Protein AF-A0A918SXV6-F1 (afdb_monomer)

Secondary structure (DSSP, 8-state):
------------PPP--------TTHHHHHHHHHHHTTT-HHHHHHHHHHH-TTS-HHHHHHHHHHHHHHHHHHHHHHH--SS--GGGSHHHHHHHHHHHHHHHHHHHHHHHHHHHHHH-TTTHHHHHHHHHHHHHHHHHHHHHHHHHHH-HHHHTTHHHHHHHHHHHHHHHHTSPPPPPPPPPPBPSS---GGGT-TT---PPPPPP-TTPPPPPB-HHHHHHHHHHH--STTHHHHHHHHHHHHHHHHTTSSS--S--HHHHHHHHHHHHHHHHHHHHHHHHHHHHHHTS-SGGGSHHHHHHHHHHHHHHHT------SS--HHHHHHHHHHHHHHHHTTB-SSTT-PBPTT--PPP---

Mean predicted aligned error: 10.24 Å

pLDDT: mean 79.03, std 17.94, range [32.03, 98.5]

Organism: NCBI:txid67368

Nearest PDB structures (foldseek):
  7s7g-assembly1_A  TM=5.144E-01  e=3.646E-02  Homo sapiens
  3b96-assembly1_A-2  TM=4.804E-01  e=7.808E-02  Homo sapiens
  8ca1-assembly1_A  TM=4.770E-01  e=1.536E-01  Mus musculus
  4m9a-assembly1_C  TM=7.457E-01  e=6.095E+00  Burkholderia thailandensis E264
  3oib-assembly1_A  TM=6.285E-01  e=4.345E+00  Mycolicibacterium smegmatis MC2 155

Sequence (362 aa):
MGPGASPVVPERGPGAPGGTGRPARLDTAAALLRAAARRDLPPALARTAAADPRLPARAAAAAGFADSALRAVLAAVLAGRGGERPLGSPGTRTAVAGAFADLLAADALVRTAARGGHLLPGAAGPWTTAADHLVPRLLPRATAGLLAALGADWLRQEHRHGVFHRHLQHLETTVRPGPPPTPPPRAAGEPPDALFTPGGPLPPPAPHRPGAVPGPDPLAGALRMAARRAAGPHAPALRDRFALLGAAFDGLGDGDGDGDPVRAGALGERYALLVSAASCAGVWAAATARDGAGFLAHPAWLLTALDRTATRLGLDGPRPAAPDPDRARLLLAEAVARVRGGLALGLGAAPSAGGRRPAAAP

Foldseek 3Di:
DDDDDDDDDDDPDDDDDPDDPCPPQVVLLVVLLVVLVVVPHQVSLVVVCVVPVLQLSLLSSLLSLLLQLLLLVLVVQVPDDDPDRLCPDLQLLLLSLLLLLLSQLLLLLNLLLSLCQQQVVQASNLSSLLSLAVNLVRNLVSSVSNVVSSDPVVVVPCVSNVSNVVSSCCSNPPSDGGAQGQAAAADPDADDLQSQEPPDDTDDGDDDDPPRHRDHDRLLNLLVLLLVLQDDPCNVVSVQLSVLLSVLVVVLPVDDPPPDPVSSRLSSNSVSLSSSLSSLSSNLSSCCVPPCDDDSVDCLSSSSNSVVSCVVNVHDTPDDPDPDSVSSVSSSVVSSVLSVVCFGSYPNRHRHPPPDDDPPDD

Structure (mmCIF, N/CA/C/O backbone):
data_AF-A0A918SXV6-F1
#
_entry.id   AF-A0A918SXV6-F1
#
loop_
_atom_site.group_PDB
_atom_site.id
_atom_site.type_symbol
_atom_site.label_atom_id
_atom_site.label_alt_id
_atom_site.label_comp_id
_atom_site.label_asym_id
_atom_site.label_entity_id
_atom_site.label_seq_id
_atom_site.pdbx_PDB_ins_code
_atom_site.Cartn_x
_atom_site.Cartn_y
_atom_site.Cartn_z
_atom_site.occupancy
_atom_site.B_iso_or_equiv
_atom_site.auth_seq_id
_atom_site.auth_comp_id
_atom_site.auth_asym_id
_atom_site.auth_atom_id
_atom_site.pdbx_PDB_model_num
ATOM 1 N N . MET A 1 1 ? -15.466 -78.778 -31.027 1.00 43.53 1 MET A N 1
ATOM 2 C CA . MET A 1 1 ? -14.014 -78.488 -31.062 1.00 43.53 1 MET A CA 1
ATOM 3 C C . MET A 1 1 ? -13.875 -76.982 -30.907 1.00 43.53 1 MET A C 1
ATOM 5 O O . MET A 1 1 ? -14.465 -76.285 -31.711 1.00 43.53 1 MET A O 1
ATOM 9 N N . GLY A 1 2 ? -13.250 -76.395 -29.894 1.00 40.91 2 GLY A N 1
ATOM 10 C CA . GLY A 1 2 ? -12.356 -76.894 -28.845 1.00 40.91 2 GLY A CA 1
ATOM 11 C C . GLY A 1 2 ? -11.477 -75.688 -28.462 1.00 40.91 2 GLY A C 1
ATOM 12 O O . GLY A 1 2 ? -10.777 -75.202 -29.346 1.00 40.91 2 GLY A O 1
ATOM 13 N N . PRO A 1 3 ? -11.592 -75.104 -27.255 1.00 55.66 3 PRO A N 1
ATOM 14 C CA . PRO A 1 3 ? -11.107 -73.744 -27.007 1.00 55.66 3 PRO A CA 1
ATOM 15 C C . PRO A 1 3 ? -9.614 -73.692 -26.656 1.00 55.66 3 PRO A C 1
ATOM 17 O O . PRO A 1 3 ? -9.131 -74.490 -25.858 1.00 55.66 3 PRO A O 1
ATOM 20 N N . GLY A 1 4 ? -8.905 -72.698 -27.198 1.00 42.06 4 GLY A N 1
ATOM 21 C CA . GLY A 1 4 ? -7.516 -72.379 -26.855 1.00 42.06 4 GLY A CA 1
ATOM 22 C C . GLY A 1 4 ? -7.424 -71.080 -26.058 1.00 42.06 4 GLY A C 1
ATOM 23 O O . GLY A 1 4 ? -7.147 -70.029 -26.627 1.00 42.06 4 GLY A O 1
ATOM 24 N N . ALA A 1 5 ? -7.677 -71.141 -24.749 1.00 47.47 5 ALA A N 1
ATOM 25 C CA . ALA A 1 5 ? -7.436 -70.016 -23.849 1.00 47.47 5 ALA A CA 1
ATOM 26 C C . ALA A 1 5 ? -5.978 -70.027 -23.364 1.00 47.47 5 ALA A C 1
ATOM 28 O O . ALA A 1 5 ? -5.484 -71.062 -22.922 1.00 47.47 5 ALA A O 1
ATOM 29 N N . SER A 1 6 ? -5.313 -68.872 -23.401 1.00 44.44 6 SER A N 1
ATOM 30 C CA . SER A 1 6 ? -4.030 -68.633 -22.728 1.00 44.44 6 SER A CA 1
ATOM 31 C C . SER A 1 6 ? -3.969 -67.180 -22.230 1.00 44.44 6 SER A C 1
ATOM 33 O O . SER A 1 6 ? -4.707 -66.339 -22.751 1.00 44.44 6 SER A O 1
ATOM 35 N N . PRO A 1 7 ? -3.221 -66.884 -21.152 1.00 50.88 7 PRO A N 1
ATOM 36 C CA . PRO A 1 7 ? -3.767 -66.008 -20.121 1.00 50.88 7 PRO A CA 1
ATOM 37 C C . PRO A 1 7 ? -3.291 -64.553 -20.180 1.00 50.88 7 PRO A C 1
ATOM 39 O O . PRO A 1 7 ? -2.165 -64.242 -20.562 1.00 50.88 7 PRO A O 1
ATOM 42 N N . VAL A 1 8 ? -4.155 -63.664 -19.685 1.00 43.56 8 VAL A N 1
ATOM 43 C CA . VAL A 1 8 ? -3.824 -62.269 -19.375 1.00 43.56 8 VAL A CA 1
ATOM 44 C C . VAL A 1 8 ? -2.822 -62.232 -18.220 1.00 43.56 8 VAL A C 1
ATOM 46 O O . VAL A 1 8 ? -3.153 -62.602 -17.093 1.00 43.56 8 VAL A O 1
ATOM 49 N N . VAL A 1 9 ? -1.613 -61.738 -18.487 1.00 43.34 9 VAL A N 1
ATOM 50 C CA . VAL A 1 9 ? -0.634 -61.373 -17.455 1.00 43.34 9 VAL A CA 1
ATOM 51 C C . VAL A 1 9 ? -0.848 -59.901 -17.083 1.00 43.34 9 VAL A C 1
ATOM 53 O O . VAL A 1 9 ? -0.754 -59.045 -17.961 1.00 43.34 9 VAL A O 1
ATOM 56 N N . PRO A 1 10 ? -1.124 -59.563 -15.810 1.00 40.50 10 PRO A N 1
ATOM 57 C CA . PRO A 1 10 ? -1.186 -58.176 -15.376 1.00 40.50 10 PRO A CA 1
ATOM 58 C C . PRO A 1 10 ? 0.225 -57.659 -15.060 1.00 40.50 10 PRO A C 1
ATOM 60 O O . PRO A 1 10 ? 0.794 -57.997 -14.019 1.00 40.50 10 PRO A O 1
ATOM 63 N N . GLU A 1 11 ? 0.783 -56.797 -15.913 1.00 34.97 11 GLU A N 1
ATOM 64 C CA . GLU A 1 11 ? 1.991 -56.047 -15.551 1.00 34.97 11 GLU A CA 1
ATOM 65 C C . GLU A 1 11 ? 1.700 -55.083 -14.391 1.00 34.97 11 GLU A C 1
ATOM 67 O O . GLU A 1 11 ? 1.112 -54.012 -14.549 1.00 34.97 11 GLU A O 1
ATOM 72 N N . ARG A 1 12 ? 2.160 -55.455 -13.193 1.00 42.84 12 ARG A N 1
ATOM 73 C CA . ARG A 1 12 ? 2.309 -54.530 -12.066 1.00 42.84 12 ARG A CA 1
ATOM 74 C C . ARG A 1 12 ? 3.611 -53.740 -12.221 1.00 42.84 12 ARG A C 1
ATOM 76 O O . ARG A 1 12 ? 4.632 -54.108 -11.645 1.00 42.84 12 ARG A O 1
ATOM 83 N N . GLY A 1 13 ? 3.553 -52.639 -12.970 1.00 34.53 13 GLY A N 1
ATOM 84 C CA . GLY A 1 13 ? 4.575 -51.585 -12.938 1.00 34.53 13 GLY A CA 1
ATOM 85 C C . GLY A 1 13 ? 4.531 -50.789 -11.618 1.00 34.53 13 GLY A C 1
ATOM 86 O O . GLY A 1 13 ? 3.458 -50.664 -11.020 1.00 34.53 13 GLY A O 1
ATOM 87 N N . PRO A 1 14 ? 5.670 -50.278 -11.112 1.00 37.25 14 PRO A N 1
ATOM 88 C CA . PRO A 1 14 ? 5.783 -49.813 -9.731 1.00 37.25 14 PRO A CA 1
ATOM 89 C C . PRO A 1 14 ? 5.169 -48.429 -9.497 1.00 37.25 14 PRO A C 1
ATOM 91 O O . PRO A 1 14 ? 5.298 -47.513 -10.307 1.00 37.25 14 PRO A O 1
ATOM 94 N N . GLY A 1 15 ? 4.568 -48.250 -8.320 1.00 38.12 15 GLY A N 1
ATOM 95 C CA . GLY A 1 15 ? 4.134 -46.938 -7.855 1.00 38.12 15 GLY A CA 1
ATOM 96 C C . GLY A 1 15 ? 5.307 -46.065 -7.401 1.00 38.12 15 GLY A C 1
ATOM 97 O O . GLY A 1 15 ? 6.150 -46.498 -6.618 1.00 38.12 15 GLY A O 1
ATOM 98 N N . ALA A 1 16 ? 5.297 -44.801 -7.817 1.00 38.12 16 ALA A N 1
ATOM 99 C CA . ALA A 1 16 ? 6.004 -43.705 -7.159 1.00 38.12 16 ALA A CA 1
ATOM 100 C C . ALA A 1 16 ? 5.109 -42.449 -7.204 1.00 38.12 16 ALA A C 1
ATOM 102 O O . ALA A 1 16 ? 4.351 -42.276 -8.163 1.00 38.12 16 ALA A O 1
ATOM 103 N N . PRO A 1 17 ? 5.119 -41.591 -6.169 1.00 39.97 17 PRO A N 1
ATOM 104 C CA . PRO A 1 17 ? 4.088 -40.573 -6.008 1.00 39.97 17 PRO A CA 1
ATOM 105 C C . PRO A 1 17 ? 4.299 -39.393 -6.963 1.00 39.97 17 PRO A C 1
ATOM 107 O O . PRO A 1 17 ? 5.295 -38.675 -6.868 1.00 39.97 17 PRO A O 1
ATOM 110 N N . GLY A 1 18 ? 3.308 -39.137 -7.824 1.00 32.03 18 GLY A N 1
ATOM 111 C CA . GLY A 1 18 ? 3.186 -37.872 -8.548 1.00 32.03 18 GLY A CA 1
ATOM 112 C C . GLY A 1 18 ? 3.100 -36.725 -7.543 1.00 32.03 18 GLY A C 1
ATOM 113 O O . GLY A 1 18 ? 2.094 -36.574 -6.851 1.00 32.03 18 GLY A O 1
ATOM 114 N N . GLY A 1 19 ? 4.199 -35.984 -7.401 1.00 35.12 19 GLY A N 1
ATOM 115 C CA . GLY A 1 19 ? 4.436 -35.130 -6.243 1.00 35.12 19 GLY A CA 1
ATOM 116 C C . GLY A 1 19 ? 3.339 -34.094 -6.011 1.00 35.12 19 GLY A C 1
ATOM 117 O O . GLY A 1 19 ? 2.946 -33.365 -6.921 1.00 35.12 19 GLY A O 1
ATOM 118 N N . THR A 1 20 ? 2.910 -33.968 -4.754 1.00 38.31 20 THR A N 1
ATOM 119 C CA . THR A 1 20 ? 2.081 -32.852 -4.291 1.00 38.31 20 THR A CA 1
ATOM 120 C C . THR A 1 20 ? 2.747 -31.533 -4.682 1.00 38.31 20 THR A C 1
ATOM 122 O O . THR A 1 20 ? 3.784 -31.171 -4.115 1.00 38.31 20 THR A O 1
ATOM 125 N N . GLY A 1 21 ? 2.157 -30.827 -5.652 1.00 35.09 21 GLY A N 1
ATOM 126 C CA . GLY A 1 21 ? 2.629 -29.540 -6.159 1.00 35.09 21 GLY A CA 1
ATOM 127 C C . GLY A 1 21 ? 2.603 -28.482 -5.062 1.00 35.09 21 GLY A C 1
ATOM 128 O O . GLY A 1 21 ? 1.617 -27.774 -4.885 1.00 35.09 21 GLY A O 1
ATOM 129 N N . ARG A 1 22 ? 3.686 -28.413 -4.286 1.00 35.72 22 ARG A N 1
ATOM 130 C CA . ARG A 1 22 ? 3.807 -27.603 -3.072 1.00 35.72 22 ARG A CA 1
ATOM 131 C C . ARG A 1 22 ? 3.684 -26.113 -3.443 1.00 35.72 22 ARG A C 1
ATOM 133 O O . ARG A 1 22 ? 4.582 -25.612 -4.125 1.00 35.72 22 ARG A O 1
ATOM 140 N N . PRO A 1 23 ? 2.656 -25.366 -2.985 1.00 38.28 23 PRO A N 1
ATOM 141 C CA . PRO A 1 23 ? 2.483 -23.936 -3.285 1.00 38.28 23 PRO A CA 1
ATOM 142 C C . PRO A 1 23 ? 3.438 -23.064 -2.438 1.00 38.28 23 PRO A C 1
ATOM 144 O O . PRO A 1 23 ? 3.052 -22.130 -1.738 1.00 38.28 23 PRO A O 1
ATOM 147 N N . ALA A 1 24 ? 4.728 -23.397 -2.479 1.00 46.56 24 ALA A N 1
ATOM 148 C CA . ALA A 1 24 ? 5.660 -23.241 -1.366 1.00 46.56 24 ALA A CA 1
ATOM 149 C C . ALA A 1 24 ? 6.182 -21.819 -1.091 1.00 46.56 24 ALA A C 1
ATOM 151 O O . ALA A 1 24 ? 7.001 -21.674 -0.190 1.00 46.56 24 ALA A O 1
ATOM 152 N N . ARG A 1 25 ? 5.796 -20.793 -1.870 1.00 49.09 25 ARG A N 1
ATOM 153 C CA . ARG A 1 25 ? 6.409 -19.443 -1.787 1.00 49.09 25 ARG A CA 1
ATOM 154 C C . ARG A 1 25 ? 5.467 -18.317 -1.351 1.00 49.09 25 ARG A C 1
ATOM 156 O O . ARG A 1 25 ? 5.910 -17.428 -0.628 1.00 49.09 25 ARG A O 1
ATOM 163 N N . LEU A 1 26 ? 4.166 -18.386 -1.653 1.00 47.53 26 LEU A N 1
ATOM 164 C CA . LEU A 1 26 ? 3.176 -17.512 -0.992 1.00 47.53 26 LEU A CA 1
ATOM 165 C C . LEU A 1 26 ? 3.072 -17.836 0.505 1.00 47.53 26 LEU A C 1
ATOM 167 O O . LEU A 1 26 ? 2.964 -16.931 1.336 1.00 47.53 26 LEU A O 1
ATOM 171 N N . ASP A 1 27 ? 3.207 -19.121 0.844 1.00 51.91 27 ASP A N 1
ATOM 172 C CA . ASP A 1 27 ? 3.332 -19.578 2.224 1.00 51.91 27 ASP A CA 1
ATOM 173 C C . ASP A 1 27 ? 4.518 -18.941 2.953 1.00 51.91 27 ASP A C 1
ATOM 175 O O . ASP A 1 27 ? 4.422 -18.758 4.160 1.00 51.91 27 ASP A O 1
ATOM 179 N N . THR A 1 28 ? 5.591 -18.550 2.254 1.00 52.78 28 THR A N 1
ATOM 180 C CA . THR A 1 28 ? 6.793 -17.944 2.849 1.00 52.78 28 THR A CA 1
ATOM 181 C C . THR A 1 28 ? 6.563 -16.505 3.299 1.00 52.78 28 THR A C 1
ATOM 183 O O . THR 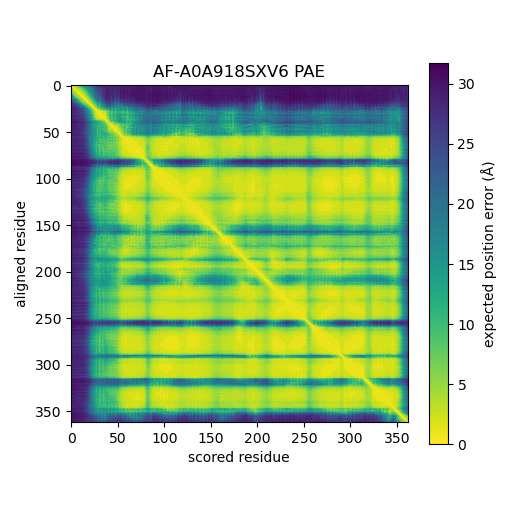A 1 28 ? 6.941 -16.158 4.413 1.00 52.78 28 THR A O 1
ATOM 186 N N . ALA A 1 29 ? 5.879 -15.672 2.507 1.00 49.66 29 ALA A N 1
ATOM 187 C CA . ALA A 1 29 ? 5.497 -14.328 2.955 1.00 49.66 29 ALA A CA 1
ATOM 188 C C . ALA A 1 29 ? 4.501 -14.411 4.128 1.00 49.66 29 ALA A C 1
ATOM 190 O O . ALA A 1 29 ? 4.670 -13.746 5.151 1.00 49.66 29 ALA A O 1
ATOM 191 N N . ALA A 1 30 ? 3.521 -15.318 4.042 1.00 53.44 30 ALA A N 1
ATOM 192 C CA . ALA A 1 30 ? 2.616 -15.618 5.149 1.00 53.44 30 ALA A CA 1
ATOM 193 C C . ALA A 1 30 ? 3.337 -16.247 6.361 1.00 53.44 30 ALA A C 1
ATOM 195 O O . ALA A 1 30 ? 2.907 -16.064 7.498 1.00 53.44 30 ALA A O 1
ATOM 196 N N . ALA A 1 31 ? 4.425 -16.993 6.165 1.00 56.12 31 ALA A N 1
ATOM 197 C CA . ALA A 1 31 ? 5.246 -17.564 7.231 1.00 56.12 31 ALA A CA 1
ATOM 198 C C . ALA A 1 31 ? 6.135 -16.506 7.885 1.00 56.12 31 ALA A C 1
ATOM 200 O O . ALA A 1 31 ? 6.264 -16.542 9.100 1.00 56.12 31 ALA A O 1
ATOM 201 N N . LEU A 1 32 ? 6.663 -15.531 7.139 1.00 54.53 32 LEU A N 1
ATOM 202 C CA . LEU A 1 32 ? 7.351 -14.366 7.701 1.00 54.53 32 LEU A CA 1
ATOM 203 C C . LEU A 1 32 ? 6.397 -13.494 8.523 1.00 54.53 32 LEU A C 1
ATOM 205 O O . LEU A 1 32 ? 6.743 -13.120 9.638 1.00 54.53 32 LEU A O 1
ATOM 209 N N . LEU A 1 33 ? 5.170 -13.257 8.044 1.00 54.41 33 LEU A N 1
ATOM 210 C CA . LEU A 1 33 ? 4.117 -12.599 8.832 1.00 54.41 33 LEU A CA 1
ATOM 211 C C . LEU A 1 33 ? 3.790 -13.396 10.115 1.00 54.41 33 LEU A C 1
ATOM 213 O O . LEU A 1 33 ? 3.716 -12.828 11.205 1.00 54.41 33 LEU A O 1
ATOM 217 N N . ARG A 1 34 ? 3.670 -14.731 10.017 1.00 55.69 34 ARG A N 1
ATOM 218 C CA . ARG A 1 34 ? 3.470 -15.631 11.174 1.00 55.69 34 ARG A CA 1
ATOM 219 C C . ARG A 1 34 ? 4.695 -15.702 12.106 1.00 55.69 34 ARG A C 1
ATOM 221 O O . ARG A 1 34 ? 4.511 -15.884 13.305 1.00 55.69 34 ARG A O 1
ATOM 228 N N . ALA A 1 35 ? 5.917 -15.543 11.597 1.00 55.44 35 ALA A N 1
ATOM 229 C CA . ALA A 1 35 ? 7.162 -15.545 12.369 1.00 55.44 35 ALA A CA 1
ATOM 230 C C . ALA A 1 35 ? 7.401 -14.200 13.070 1.00 55.44 35 ALA A C 1
ATOM 232 O O . ALA A 1 35 ? 7.815 -14.184 14.227 1.00 55.44 35 ALA A O 1
ATOM 233 N N . ALA A 1 36 ? 7.042 -13.079 12.436 1.00 52.62 36 ALA A N 1
ATOM 234 C CA . ALA A 1 36 ? 6.998 -11.762 13.072 1.00 52.62 36 ALA A CA 1
ATOM 235 C C . ALA A 1 36 ? 6.036 -11.753 14.271 1.00 52.62 36 ALA A C 1
ATOM 237 O O . ALA A 1 36 ? 6.382 -11.251 15.340 1.00 52.62 36 ALA A O 1
ATOM 238 N N . ALA A 1 37 ? 4.885 -12.423 14.153 1.00 51.72 37 ALA A N 1
ATOM 239 C CA . ALA A 1 37 ? 3.980 -12.646 15.282 1.00 51.72 37 ALA A CA 1
ATOM 240 C C . ALA A 1 37 ? 4.557 -13.569 16.388 1.00 51.72 37 ALA A C 1
ATOM 242 O O . ALA A 1 37 ? 4.064 -13.537 17.514 1.00 51.72 37 ALA A O 1
ATOM 243 N N . ARG A 1 38 ? 5.591 -14.379 16.098 1.00 53.34 38 ARG A N 1
ATOM 244 C CA . ARG A 1 38 ? 6.213 -15.352 17.028 1.00 53.34 38 ARG A CA 1
ATOM 245 C C . ARG A 1 38 ? 7.575 -14.937 17.606 1.00 53.34 38 ARG A C 1
ATOM 247 O O . ARG A 1 38 ? 7.985 -15.532 18.592 1.00 53.34 38 ARG A O 1
ATOM 254 N N . ARG A 1 39 ? 8.204 -13.878 17.078 1.00 52.97 39 ARG A N 1
ATOM 255 C CA . ARG A 1 39 ? 9.486 -13.260 17.510 1.00 52.97 39 ARG A CA 1
ATOM 256 C C . ARG A 1 39 ? 10.797 -13.936 17.065 1.00 52.97 39 ARG A C 1
ATOM 258 O O . ARG A 1 39 ? 11.856 -13.375 17.326 1.00 52.97 39 ARG A O 1
ATOM 265 N N . ASP A 1 40 ? 10.771 -15.016 16.284 1.00 54.03 40 ASP A N 1
ATOM 266 C CA . ASP A 1 40 ? 11.985 -15.712 15.785 1.00 54.03 40 ASP A CA 1
ATOM 267 C C . ASP A 1 40 ? 12.661 -15.017 14.574 1.00 54.03 40 ASP A C 1
ATOM 269 O O . ASP A 1 40 ? 13.120 -15.656 13.619 1.00 54.03 40 ASP A O 1
ATOM 273 N N . LEU A 1 41 ? 12.655 -13.682 14.550 1.00 58.28 41 LEU A N 1
ATOM 274 C CA . LEU A 1 41 ? 12.725 -12.916 13.304 1.00 58.28 41 LEU A CA 1
ATOM 275 C C . LEU A 1 41 ? 14.110 -12.868 12.622 1.00 58.28 41 LEU A C 1
ATOM 277 O O . LEU A 1 41 ? 14.153 -13.140 11.421 1.00 58.28 41 LEU A O 1
ATOM 281 N N . PRO A 1 42 ? 15.239 -12.557 13.298 1.00 56.06 42 PRO A N 1
ATOM 282 C CA . PRO A 1 42 ? 16.531 -12.421 12.617 1.00 56.06 42 PRO A CA 1
ATOM 283 C C . PRO A 1 42 ? 16.981 -13.678 11.843 1.00 56.06 42 PRO A C 1
ATOM 285 O O . PRO A 1 42 ? 17.291 -13.550 10.654 1.00 56.06 42 PRO A O 1
ATOM 288 N N . PRO A 1 43 ? 16.948 -14.906 12.413 1.00 56.31 43 PRO A N 1
ATOM 289 C CA . PRO A 1 43 ? 17.311 -16.104 11.659 1.00 56.31 43 PRO A CA 1
ATOM 290 C C . PRO A 1 43 ? 16.237 -16.504 10.637 1.00 56.31 43 PRO A C 1
ATOM 292 O O . PRO A 1 43 ? 16.551 -17.197 9.672 1.00 56.31 43 PRO A O 1
ATOM 295 N N . ALA A 1 44 ? 14.969 -16.108 10.804 1.00 58.41 44 ALA A N 1
ATOM 296 C CA . ALA A 1 44 ? 13.937 -16.322 9.785 1.00 58.41 44 ALA A CA 1
ATOM 297 C C . ALA A 1 44 ? 14.142 -15.412 8.560 1.00 58.41 44 ALA A C 1
ATOM 299 O O . ALA A 1 44 ? 14.074 -15.896 7.429 1.00 58.41 44 ALA A O 1
ATOM 300 N N . LEU A 1 45 ? 14.460 -14.130 8.772 1.00 58.00 45 LEU A N 1
ATOM 301 C CA . LEU A 1 45 ? 14.790 -13.178 7.708 1.00 58.00 45 LEU A CA 1
ATOM 302 C C . LEU A 1 45 ? 16.051 -13.592 6.952 1.00 58.00 45 LEU A C 1
ATOM 304 O O . LEU A 1 45 ? 16.005 -13.684 5.728 1.00 58.00 45 LEU A O 1
ATOM 308 N N . ALA A 1 46 ? 17.139 -13.899 7.665 1.00 55.09 46 ALA A N 1
ATOM 309 C CA . ALA A 1 46 ? 18.394 -14.327 7.048 1.00 55.09 46 ALA A CA 1
ATOM 310 C C . ALA A 1 46 ? 18.206 -15.596 6.199 1.00 55.09 46 ALA A C 1
ATOM 312 O O . ALA A 1 46 ? 18.579 -15.607 5.027 1.00 55.09 46 ALA A O 1
ATOM 313 N N . ARG A 1 47 ? 17.543 -16.632 6.741 1.00 56.91 47 ARG A N 1
ATOM 314 C CA . ARG A 1 47 ? 17.239 -17.863 5.987 1.00 56.91 47 ARG A CA 1
ATOM 315 C C . ARG A 1 47 ? 16.329 -17.611 4.787 1.00 56.91 47 ARG A C 1
ATOM 317 O O . ARG A 1 47 ? 16.542 -18.219 3.748 1.00 56.91 47 ARG A O 1
ATOM 324 N N . THR A 1 48 ? 15.337 -16.727 4.902 1.00 57.47 48 THR A N 1
ATOM 325 C CA . THR A 1 48 ? 14.394 -16.472 3.800 1.00 57.47 48 THR A CA 1
ATOM 326 C C . THR A 1 48 ? 15.028 -15.654 2.678 1.00 57.47 48 THR A C 1
ATOM 328 O O . THR A 1 48 ? 14.869 -16.010 1.515 1.00 57.47 48 THR A O 1
ATOM 331 N N . ALA A 1 49 ? 15.793 -14.612 3.014 1.00 58.88 49 ALA A N 1
ATOM 332 C CA . ALA A 1 49 ? 16.531 -13.814 2.037 1.00 58.88 49 ALA A CA 1
ATOM 333 C C . ALA A 1 49 ? 17.636 -14.629 1.338 1.00 58.88 49 ALA A C 1
ATOM 335 O O . ALA A 1 49 ? 17.863 -14.445 0.146 1.00 58.88 49 ALA A O 1
ATOM 336 N N . ALA A 1 50 ? 18.283 -15.559 2.053 1.00 58.12 50 ALA A N 1
ATOM 337 C CA . ALA A 1 50 ? 19.235 -16.501 1.464 1.00 58.12 50 ALA A CA 1
ATOM 338 C C . ALA A 1 50 ? 18.558 -17.574 0.587 1.00 58.12 50 ALA A C 1
ATOM 340 O O . ALA A 1 50 ? 19.137 -18.000 -0.408 1.00 58.12 50 ALA A O 1
ATOM 341 N N . ALA A 1 51 ? 17.341 -18.013 0.935 1.00 61.25 51 ALA A N 1
ATOM 342 C CA . ALA A 1 51 ? 16.607 -19.033 0.182 1.00 61.25 51 ALA A CA 1
ATOM 343 C C . ALA A 1 51 ? 15.978 -18.504 -1.119 1.00 61.25 51 ALA A C 1
ATOM 345 O O . ALA A 1 51 ? 15.888 -19.248 -2.097 1.00 61.25 51 ALA A O 1
ATOM 346 N N . ASP A 1 52 ? 15.523 -17.248 -1.145 1.00 64.81 52 ASP A N 1
ATOM 347 C CA . ASP A 1 52 ? 15.060 -16.589 -2.369 1.00 64.81 52 ASP A CA 1
ATOM 348 C C . ASP A 1 52 ? 15.244 -15.059 -2.274 1.00 64.81 52 ASP A C 1
ATOM 350 O O . ASP A 1 52 ? 14.411 -14.378 -1.665 1.00 64.81 52 ASP A O 1
ATOM 354 N N . PRO A 1 53 ? 16.287 -14.479 -2.904 1.00 65.62 53 PRO A N 1
ATOM 355 C CA . PRO A 1 53 ? 16.544 -13.038 -2.857 1.00 65.62 53 PRO A CA 1
ATOM 356 C C . PRO A 1 53 ? 15.484 -12.211 -3.604 1.00 65.62 53 PRO A C 1
ATOM 358 O O . PRO A 1 53 ? 15.508 -10.984 -3.538 1.00 65.62 53 PRO A O 1
ATOM 361 N N . ARG A 1 54 ? 14.541 -12.855 -4.313 1.00 67.19 54 ARG A N 1
ATOM 362 C CA . ARG A 1 54 ? 13.381 -12.186 -4.923 1.00 67.19 54 ARG A CA 1
ATOM 363 C C . ARG A 1 54 ? 12.241 -11.953 -3.930 1.00 67.19 54 ARG A C 1
ATOM 365 O O . ARG A 1 54 ? 11.309 -11.231 -4.274 1.00 67.19 54 ARG A O 1
ATOM 372 N N . LEU A 1 55 ? 12.271 -12.534 -2.728 1.00 76.81 55 LEU A N 1
ATOM 373 C CA . LEU A 1 55 ? 11.238 -12.292 -1.721 1.00 76.81 55 LEU A CA 1
ATOM 374 C C . LEU A 1 55 ? 11.547 -11.011 -0.924 1.00 76.81 55 LEU A C 1
ATOM 376 O O . LEU A 1 55 ? 12.631 -10.914 -0.348 1.00 76.81 55 LEU A O 1
ATOM 380 N N . PRO A 1 56 ? 10.600 -10.055 -0.816 1.00 83.25 56 PRO A N 1
ATOM 381 C CA . PRO A 1 56 ? 10.768 -8.822 -0.040 1.00 83.25 56 PRO A CA 1
ATOM 382 C C . PRO A 1 56 ? 10.610 -9.115 1.463 1.00 83.25 56 PRO A C 1
ATOM 384 O O . PRO A 1 56 ? 9.606 -8.786 2.102 1.00 83.25 56 PRO A O 1
ATOM 387 N N . ALA A 1 57 ? 11.572 -9.860 2.008 1.00 83.94 57 ALA A N 1
ATOM 388 C CA . ALA A 1 57 ? 11.478 -10.487 3.318 1.00 83.94 57 ALA A CA 1
ATOM 389 C C . ALA A 1 57 ? 11.447 -9.461 4.460 1.00 83.94 57 ALA A C 1
ATOM 391 O O . ALA A 1 57 ? 10.651 -9.608 5.394 1.00 83.94 57 ALA A O 1
ATOM 392 N N . ARG A 1 58 ? 12.269 -8.405 4.379 1.00 86.06 58 ARG A N 1
ATOM 393 C CA . ARG A 1 58 ? 12.308 -7.341 5.397 1.00 86.06 58 ARG A CA 1
ATOM 394 C C . ARG A 1 58 ? 11.014 -6.539 5.354 1.00 86.06 58 ARG A C 1
ATOM 396 O O . ARG A 1 58 ? 10.406 -6.295 6.394 1.00 86.06 58 ARG A O 1
ATOM 403 N N . ALA A 1 59 ? 10.547 -6.208 4.153 1.00 89.62 59 ALA A N 1
ATOM 404 C CA . ALA A 1 59 ? 9.285 -5.512 3.949 1.00 89.62 59 ALA A CA 1
ATOM 405 C C . ALA A 1 59 ? 8.085 -6.296 4.512 1.00 89.62 59 ALA A C 1
ATOM 407 O O . ALA A 1 59 ? 7.265 -5.733 5.238 1.00 89.62 59 ALA A O 1
ATOM 408 N N . ALA A 1 60 ? 8.018 -7.607 4.254 1.00 87.06 60 ALA A N 1
ATOM 409 C CA . ALA A 1 60 ? 6.976 -8.480 4.794 1.00 87.06 60 ALA A CA 1
ATOM 410 C C . ALA A 1 60 ? 7.010 -8.551 6.333 1.00 87.06 60 ALA A C 1
ATOM 412 O O . ALA A 1 60 ? 5.960 -8.495 6.975 1.00 87.06 60 ALA A O 1
ATOM 413 N N . ALA A 1 61 ? 8.198 -8.619 6.943 1.00 85.12 61 ALA A N 1
ATOM 414 C CA . ALA A 1 61 ? 8.338 -8.584 8.400 1.00 85.12 61 ALA A CA 1
ATOM 415 C C . ALA A 1 61 ? 7.886 -7.244 9.008 1.00 85.12 61 ALA A C 1
ATOM 417 O O . ALA A 1 61 ? 7.138 -7.242 9.988 1.00 85.12 61 ALA A O 1
ATOM 418 N N . ALA A 1 62 ? 8.276 -6.112 8.409 1.00 89.12 62 ALA A N 1
ATOM 419 C CA . ALA A 1 62 ? 7.815 -4.793 8.841 1.00 89.12 62 ALA A CA 1
ATOM 420 C C . ALA A 1 62 ? 6.285 -4.655 8.726 1.00 89.12 62 ALA A C 1
ATOM 422 O O . ALA A 1 62 ? 5.638 -4.214 9.675 1.00 89.12 62 ALA A O 1
ATOM 423 N N . ALA A 1 63 ? 5.680 -5.112 7.623 1.00 89.38 63 ALA A N 1
ATOM 424 C CA . ALA A 1 63 ? 4.222 -5.134 7.475 1.00 89.38 63 ALA A CA 1
ATOM 425 C C . ALA A 1 63 ? 3.534 -5.958 8.585 1.00 89.38 63 ALA A C 1
ATOM 427 O O . ALA A 1 63 ? 2.539 -5.512 9.157 1.00 89.38 63 ALA A O 1
ATOM 428 N N . GLY A 1 64 ? 4.093 -7.116 8.958 1.00 84.81 64 GLY A N 1
ATOM 429 C CA . GLY A 1 64 ? 3.559 -7.962 10.034 1.00 84.81 64 GLY A CA 1
ATOM 430 C C . GLY A 1 64 ? 3.626 -7.332 11.428 1.00 84.81 64 GLY A C 1
ATOM 431 O O . GLY A 1 64 ? 2.680 -7.456 12.213 1.00 84.81 64 GLY A O 1
ATOM 432 N N . PHE A 1 65 ? 4.710 -6.620 11.743 1.00 85.81 65 PHE A N 1
ATOM 433 C CA . PHE A 1 65 ? 4.803 -5.882 13.004 1.00 85.81 65 PHE A CA 1
ATOM 434 C C . PHE A 1 65 ? 3.876 -4.667 13.041 1.00 85.81 65 PHE A C 1
ATOM 436 O O . PHE A 1 65 ? 3.256 -4.427 14.075 1.00 85.81 65 PHE A O 1
ATOM 443 N N . ALA A 1 66 ? 3.732 -3.940 11.931 1.00 89.19 66 ALA A N 1
ATOM 444 C CA . ALA A 1 66 ? 2.825 -2.799 11.848 1.00 89.19 66 ALA A CA 1
ATOM 445 C C . ALA A 1 66 ? 1.345 -3.218 11.945 1.00 89.19 66 ALA A C 1
ATOM 447 O O . ALA A 1 66 ? 0.585 -2.555 12.650 1.00 89.19 66 ALA A O 1
ATOM 448 N N . ASP A 1 67 ? 0.943 -4.347 11.339 1.00 90.19 67 ASP A N 1
ATOM 449 C CA . ASP A 1 67 ? -0.378 -4.967 11.566 1.00 90.19 67 ASP A CA 1
ATOM 450 C C . ASP A 1 67 ? -0.594 -5.252 13.057 1.00 90.19 67 ASP A C 1
ATOM 452 O O . ASP A 1 67 ? -1.587 -4.819 13.640 1.00 90.19 67 ASP A O 1
ATOM 456 N N . SER A 1 68 ? 0.377 -5.916 13.692 1.00 85.88 68 SER A N 1
ATOM 457 C CA . SER A 1 68 ? 0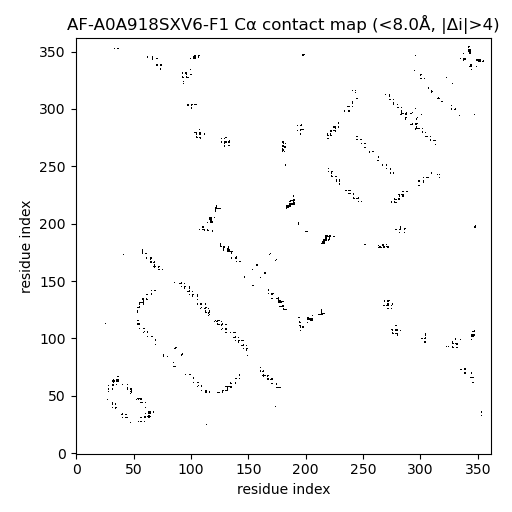.305 -6.305 15.106 1.00 85.88 68 SER A CA 1
ATOM 458 C C . SER A 1 68 ? 0.236 -5.091 16.043 1.00 85.88 68 SER A C 1
ATOM 460 O O . SER A 1 68 ? -0.547 -5.088 16.994 1.00 85.88 68 SER A O 1
ATOM 462 N N . ALA A 1 69 ? 1.005 -4.038 15.755 1.00 86.00 69 ALA A N 1
ATOM 463 C CA . ALA A 1 69 ? 0.991 -2.779 16.491 1.00 86.00 69 ALA A CA 1
ATOM 464 C C . ALA A 1 69 ? -0.351 -2.038 16.318 1.00 86.00 69 ALA A C 1
ATOM 466 O O . ALA A 1 69 ? -1.031 -1.741 17.303 1.00 86.00 69 ALA A O 1
ATOM 467 N N . LEU A 1 70 ? -0.796 -1.812 15.079 1.00 89.19 70 LEU A N 1
ATOM 468 C CA . LEU A 1 70 ? -2.067 -1.138 14.796 1.00 89.19 70 LEU A CA 1
ATOM 469 C C . LEU A 1 70 ? -3.265 -1.912 15.378 1.00 89.19 70 LEU A C 1
ATOM 471 O O . LEU A 1 70 ? -4.179 -1.309 15.944 1.00 89.19 70 LEU A O 1
ATOM 475 N N . ARG A 1 71 ? -3.230 -3.249 15.329 1.00 88.88 71 ARG A N 1
ATOM 476 C CA . ARG A 1 71 ? -4.208 -4.130 15.984 1.00 88.88 71 ARG A CA 1
ATOM 477 C C . ARG A 1 71 ? -4.205 -3.978 17.499 1.00 88.88 71 ARG A C 1
ATOM 479 O O . ARG A 1 71 ? -5.287 -3.917 18.072 1.00 88.88 71 ARG A O 1
ATOM 486 N N . ALA A 1 72 ? -3.039 -3.915 18.144 1.00 84.62 72 ALA A N 1
ATOM 487 C CA . ALA A 1 72 ? -2.946 -3.736 19.594 1.00 84.62 72 ALA A CA 1
ATOM 488 C C . ALA A 1 72 ? -3.570 -2.400 20.035 1.00 84.62 72 ALA A C 1
ATOM 490 O O . ALA A 1 72 ? -4.377 -2.386 20.964 1.00 84.62 72 ALA A O 1
ATOM 491 N N . VAL A 1 73 ? -3.288 -1.307 19.312 1.00 85.00 73 VAL A N 1
ATOM 492 C CA . VAL A 1 73 ? -3.927 0.003 19.538 1.00 85.00 73 VAL A CA 1
ATOM 493 C C . VAL A 1 73 ? -5.443 -0.091 19.375 1.00 85.00 73 VAL A C 1
ATOM 495 O O . VAL A 1 73 ? -6.181 0.279 20.286 1.00 85.00 73 VAL A O 1
ATOM 498 N N . LEU A 1 74 ? -5.924 -0.619 18.246 1.00 87.25 74 LEU A N 1
ATOM 499 C CA . LEU A 1 74 ? -7.359 -0.738 17.974 1.00 87.25 74 LEU A CA 1
ATOM 500 C C . LEU A 1 74 ? -8.072 -1.634 18.999 1.00 87.25 74 LEU A C 1
ATOM 502 O O . LEU A 1 74 ? -9.164 -1.294 19.445 1.00 87.25 74 LEU A O 1
ATOM 506 N N . ALA A 1 75 ? -7.461 -2.744 19.415 1.00 83.88 75 ALA A 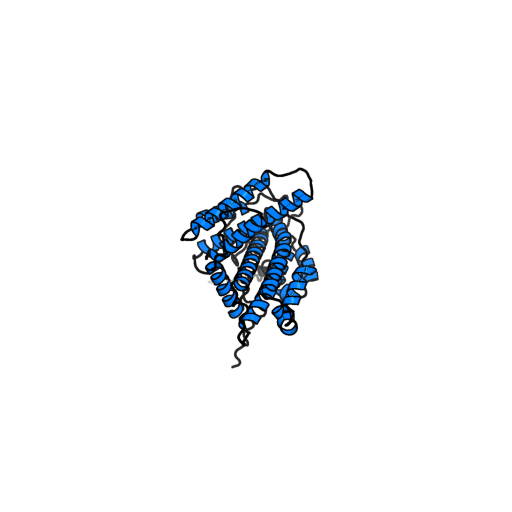N 1
ATOM 507 C CA . ALA A 1 75 ? -8.013 -3.632 20.435 1.00 83.88 75 ALA A CA 1
ATOM 508 C C . ALA A 1 75 ? -8.099 -2.946 21.809 1.00 83.88 75 ALA A C 1
ATOM 510 O O . ALA A 1 75 ? -9.149 -3.006 22.446 1.00 83.88 75 ALA A O 1
ATOM 511 N N . ALA A 1 76 ? -7.046 -2.240 22.236 1.00 78.19 76 ALA A N 1
ATOM 512 C CA . ALA A 1 76 ? -7.045 -1.483 23.489 1.00 78.19 76 ALA A CA 1
ATOM 513 C C . ALA A 1 76 ? -8.118 -0.380 23.499 1.00 78.19 76 ALA A C 1
ATOM 515 O O . ALA A 1 76 ? -8.878 -0.247 24.457 1.00 78.19 76 ALA A O 1
ATOM 516 N N . VAL A 1 77 ? -8.232 0.358 22.392 1.00 77.88 77 VAL A N 1
ATOM 517 C CA . VAL A 1 77 ? -9.268 1.376 22.165 1.00 77.88 77 VAL A CA 1
ATOM 518 C C . VAL A 1 77 ? -10.682 0.789 22.230 1.00 77.88 77 VAL A C 1
ATOM 520 O O . VAL A 1 77 ? -11.576 1.413 22.795 1.00 77.88 77 VAL A O 1
ATOM 523 N N . LEU A 1 78 ? -10.899 -0.400 21.658 1.00 79.38 78 LEU A N 1
ATOM 524 C CA . LEU A 1 78 ? -12.198 -1.081 21.662 1.00 79.38 78 LEU A CA 1
ATOM 525 C C . LEU A 1 78 ? -12.542 -1.718 23.019 1.00 79.38 78 LEU A C 1
ATOM 527 O O . LEU A 1 78 ? -13.723 -1.890 23.317 1.00 79.38 78 LEU A O 1
ATOM 531 N N . ALA A 1 79 ? -11.538 -2.065 23.828 1.00 75.00 79 ALA A N 1
ATOM 532 C CA . ALA A 1 79 ? -11.707 -2.642 25.162 1.00 75.00 79 ALA A CA 1
ATOM 533 C C . ALA A 1 79 ? -11.955 -1.592 26.264 1.00 75.00 79 ALA A C 1
ATOM 535 O O . ALA A 1 79 ? -12.440 -1.940 27.343 1.00 75.00 79 ALA A O 1
ATOM 536 N N . GLY A 1 80 ? -11.639 -0.317 26.009 1.00 65.75 80 GLY A N 1
ATOM 537 C CA . GLY A 1 80 ? -11.779 0.778 26.969 1.00 65.75 80 GLY A CA 1
ATOM 538 C C . GLY A 1 80 ? -13.223 1.022 27.426 1.00 65.75 80 GLY A C 1
ATOM 539 O O . GLY A 1 80 ? -14.003 1.684 26.743 1.00 65.75 80 GLY A O 1
ATOM 540 N N . ARG A 1 81 ? -13.562 0.545 28.630 1.00 47.94 81 ARG A N 1
ATOM 541 C CA . ARG A 1 81 ? -14.754 0.955 29.392 1.00 47.94 81 ARG A CA 1
ATOM 542 C C . ARG A 1 81 ? -14.331 2.017 30.414 1.00 47.94 81 ARG A C 1
ATOM 544 O O . ARG A 1 81 ? -13.618 1.669 31.347 1.00 47.94 81 ARG A O 1
ATOM 551 N N . GLY A 1 82 ? -14.751 3.280 30.257 1.00 49.59 82 GLY A N 1
ATOM 552 C CA . GLY A 1 82 ? -14.428 4.320 31.255 1.00 49.59 82 GLY A CA 1
ATOM 553 C C . GLY A 1 82 ? -14.388 5.786 30.803 1.00 49.59 82 GLY A C 1
ATOM 554 O O . GLY A 1 82 ? -13.544 6.527 31.284 1.00 49.59 82 GLY A O 1
ATOM 555 N N . GLY A 1 83 ? -15.265 6.232 29.897 1.00 47.34 83 GLY A N 1
ATOM 556 C CA . GLY A 1 83 ? -15.465 7.668 29.621 1.00 47.34 83 GLY A CA 1
ATOM 557 C C . GLY A 1 83 ? -14.594 8.268 28.512 1.00 47.34 83 GLY A C 1
ATOM 558 O O . GLY A 1 83 ? -15.140 8.822 27.557 1.00 47.34 83 GLY A O 1
ATOM 559 N N . GLU A 1 84 ? -13.272 8.111 28.563 1.00 52.28 84 GLU A N 1
ATOM 56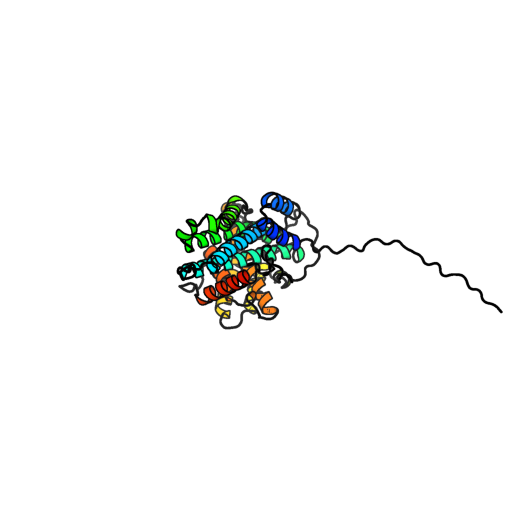0 C CA . GLU A 1 84 ? -12.380 8.693 27.550 1.00 52.28 84 GLU A CA 1
ATOM 561 C C . GLU A 1 84 ? -12.165 7.747 26.361 1.00 52.28 84 GLU A C 1
ATOM 563 O O . GLU A 1 84 ? -11.576 6.672 26.472 1.00 52.28 84 GLU A O 1
ATOM 568 N N . ARG A 1 85 ? -12.671 8.146 25.187 1.00 58.69 85 ARG A N 1
ATOM 569 C CA . ARG A 1 85 ? -12.506 7.410 23.924 1.00 58.69 85 ARG A CA 1
ATOM 570 C C . ARG A 1 85 ? -11.261 7.939 23.200 1.00 58.69 85 ARG A C 1
ATOM 572 O O . ARG A 1 85 ? -11.336 9.059 22.698 1.00 58.69 85 ARG A O 1
ATOM 579 N N . PRO A 1 86 ? -10.175 7.164 23.000 1.00 57.38 86 PRO A N 1
ATOM 580 C CA . PRO A 1 86 ? -8.994 7.681 22.295 1.00 57.38 86 PRO A CA 1
ATOM 581 C C . PRO A 1 86 ? -9.271 8.019 20.817 1.00 57.38 86 PRO A C 1
ATOM 583 O O . PRO A 1 86 ? -8.658 8.913 20.253 1.00 57.38 86 PRO A O 1
ATOM 586 N N . LEU A 1 87 ? -10.273 7.384 20.191 1.00 64.06 87 LEU A N 1
ATOM 587 C CA . LEU A 1 87 ? -10.786 7.770 18.862 1.00 64.06 87 LEU A CA 1
ATOM 588 C C . LEU A 1 87 ? -11.736 8.985 18.882 1.00 64.06 87 LEU A C 1
ATOM 590 O O . LEU A 1 87 ? -12.348 9.300 17.858 1.00 64.06 87 LEU A O 1
ATOM 594 N N . GLY A 1 88 ? -11.910 9.649 20.027 1.00 67.38 88 GLY A N 1
ATOM 595 C CA . GLY A 1 88 ? -12.782 10.813 20.191 1.00 67.38 88 GLY A CA 1
ATOM 596 C C . GLY A 1 88 ? -12.284 12.039 19.426 1.00 67.38 88 GLY A C 1
ATOM 597 O O . GLY A 1 88 ? -13.093 12.751 18.827 1.00 67.38 88 GLY A O 1
ATOM 598 N N . SER A 1 89 ? -10.964 12.237 19.340 1.00 81.00 89 SER A N 1
ATOM 599 C CA . SER A 1 89 ? -10.385 13.367 18.608 1.00 81.00 89 SER A CA 1
ATOM 600 C C . SER A 1 89 ? -10.364 13.128 17.080 1.00 81.00 89 SER A C 1
ATOM 602 O O . SER A 1 89 ? -10.113 12.004 16.627 1.00 81.00 89 SER A O 1
ATOM 604 N N . PRO A 1 90 ? -10.584 14.164 16.244 1.00 83.12 90 PRO A N 1
ATOM 605 C CA . PRO A 1 90 ? -10.367 14.074 14.796 1.00 83.12 90 PRO A CA 1
ATOM 606 C C . PRO A 1 90 ? -8.915 13.735 14.418 1.00 83.12 90 PRO A C 1
ATOM 608 O O . PRO A 1 90 ? -8.684 13.024 13.437 1.00 83.12 90 PRO A O 1
ATOM 611 N N . GLY A 1 91 ? -7.943 14.200 15.212 1.00 83.75 91 GLY A N 1
ATOM 612 C CA . GLY A 1 91 ? -6.515 13.951 14.998 1.00 83.75 91 GLY A CA 1
ATOM 613 C C . GLY A 1 91 ? -6.162 12.468 15.110 1.00 83.75 91 GLY A C 1
ATOM 614 O O . GLY A 1 91 ? -5.577 11.903 14.189 1.00 83.75 91 GLY A O 1
ATOM 615 N N . THR A 1 92 ? -6.606 11.799 16.177 1.00 84.88 92 THR A N 1
ATOM 616 C CA . THR A 1 92 ? -6.344 10.367 16.396 1.00 84.88 92 THR A CA 1
ATOM 617 C C . THR A 1 92 ? -7.029 9.501 15.338 1.00 84.88 92 THR A C 1
ATOM 619 O O . THR A 1 92 ? -6.418 8.558 14.836 1.00 84.88 92 THR A O 1
ATOM 622 N N . ARG A 1 93 ? -8.254 9.849 14.907 1.00 87.06 93 ARG A N 1
ATOM 623 C CA . ARG A 1 93 ? -8.915 9.163 13.776 1.00 87.06 93 ARG A CA 1
ATOM 624 C C . ARG A 1 93 ? -8.117 9.302 12.477 1.00 87.06 93 ARG A C 1
ATOM 626 O O . ARG A 1 93 ? -7.920 8.310 11.779 1.00 87.06 93 ARG A O 1
ATOM 633 N N . THR A 1 94 ? -7.619 10.504 12.186 1.00 89.06 94 THR A N 1
ATOM 634 C CA . THR A 1 94 ? -6.779 10.778 11.007 1.00 89.06 94 THR A CA 1
ATOM 635 C C . THR A 1 94 ? -5.446 10.027 11.068 1.00 89.06 94 THR A C 1
ATOM 637 O O . THR A 1 94 ? -5.023 9.457 10.063 1.00 89.06 94 THR A O 1
ATOM 640 N N . ALA A 1 95 ? -4.805 9.959 12.238 1.00 90.00 95 ALA A N 1
ATOM 641 C CA . ALA A 1 95 ? -3.559 9.219 12.434 1.00 90.00 95 ALA A CA 1
ATOM 642 C C . ALA A 1 95 ? -3.745 7.704 12.242 1.00 90.00 95 ALA A C 1
ATOM 644 O O . ALA A 1 95 ? -2.976 7.085 11.506 1.00 90.00 95 ALA A O 1
ATOM 645 N N . VAL A 1 96 ? -4.802 7.119 12.820 1.00 91.38 96 VAL A N 1
ATOM 646 C CA . VAL A 1 96 ? -5.155 5.699 12.634 1.00 91.38 96 VAL A CA 1
ATOM 647 C C . VAL A 1 96 ? -5.460 5.391 11.166 1.00 91.38 96 VAL A C 1
ATOM 649 O O . VAL A 1 96 ? -4.921 4.427 10.624 1.00 91.38 96 VAL A O 1
ATOM 652 N N . ALA A 1 97 ? -6.267 6.220 10.495 1.00 93.50 97 ALA A N 1
ATOM 653 C CA . ALA A 1 97 ? -6.569 6.049 9.073 1.00 93.50 97 ALA A CA 1
ATOM 654 C C . ALA A 1 97 ? -5.312 6.185 8.192 1.00 93.50 97 ALA A C 1
ATOM 656 O O . ALA A 1 97 ? -5.119 5.396 7.269 1.00 93.50 97 ALA A O 1
ATOM 657 N N . GLY A 1 98 ? -4.422 7.135 8.500 1.00 93.81 98 GLY A N 1
ATOM 658 C CA . GLY A 1 98 ? -3.148 7.315 7.800 1.00 93.81 98 GLY A CA 1
ATOM 659 C C . GLY A 1 98 ? -2.179 6.144 7.990 1.00 93.81 98 GLY A C 1
ATOM 660 O O . GLY A 1 98 ? -1.566 5.706 7.018 1.00 93.81 98 GLY A O 1
ATOM 661 N N . ALA A 1 99 ? -2.078 5.600 9.206 1.00 94.75 99 ALA A N 1
ATOM 662 C CA . ALA A 1 99 ? -1.269 4.415 9.492 1.00 94.75 99 ALA A CA 1
ATOM 663 C C . ALA A 1 99 ? -1.835 3.154 8.814 1.00 94.75 99 ALA A C 1
ATOM 665 O O . ALA A 1 99 ? -1.076 2.350 8.274 1.00 94.75 99 ALA A O 1
ATOM 666 N N . PHE A 1 100 ? -3.164 3.008 8.773 1.00 96.25 100 PHE A N 1
ATOM 667 C CA . PHE A 1 100 ? -3.826 1.931 8.036 1.00 96.25 100 PHE A CA 1
ATOM 668 C C . PHE A 1 100 ? -3.591 2.049 6.521 1.00 96.25 100 PHE A C 1
ATOM 670 O O . PHE A 1 100 ? -3.240 1.060 5.885 1.00 96.25 100 PHE A O 1
ATOM 677 N N . ALA A 1 101 ? -3.686 3.254 5.947 1.00 96.94 101 ALA A N 1
ATOM 678 C CA . ALA A 1 101 ? -3.379 3.493 4.535 1.00 96.94 101 ALA A CA 1
ATOM 679 C C . ALA A 1 101 ? -1.910 3.193 4.184 1.00 96.94 101 ALA A C 1
ATOM 681 O O . ALA A 1 101 ? -1.647 2.568 3.158 1.00 96.94 101 ALA A O 1
ATOM 682 N N . ASP A 1 102 ? -0.957 3.573 5.044 1.00 97.12 102 ASP A N 1
ATOM 683 C CA . ASP A 1 102 ? 0.462 3.242 4.850 1.00 97.12 102 ASP A CA 1
ATOM 684 C C . ASP A 1 102 ? 0.720 1.725 4.930 1.00 97.12 102 ASP A C 1
ATOM 686 O O . ASP A 1 102 ? 1.528 1.203 4.160 1.00 97.12 102 ASP A O 1
ATOM 690 N N . LEU A 1 103 ? 0.013 1.000 5.808 1.00 95.81 103 LEU A N 1
ATOM 691 C CA . LEU A 1 103 ? 0.072 -0.465 5.884 1.00 95.81 103 LEU A CA 1
ATOM 692 C C . LEU A 1 103 ? -0.518 -1.136 4.632 1.00 95.81 103 LEU A C 1
ATOM 694 O O . LEU A 1 103 ? 0.066 -2.091 4.121 1.00 95.81 103 LEU A O 1
ATOM 698 N N . LEU A 1 104 ? -1.642 -0.632 4.114 1.00 96.81 104 LEU A N 1
ATOM 699 C CA . LEU A 1 104 ? -2.241 -1.119 2.866 1.00 96.81 104 LEU A CA 1
ATOM 700 C C . LEU A 1 104 ? -1.311 -0.872 1.669 1.00 96.81 104 LEU A C 1
ATOM 702 O O . LEU A 1 104 ? -1.143 -1.768 0.844 1.00 96.81 104 LEU A O 1
ATOM 706 N N . ALA A 1 105 ? -0.657 0.293 1.604 1.00 98.00 105 ALA A N 1
ATOM 707 C CA . ALA A 1 105 ? 0.323 0.609 0.566 1.00 98.00 105 ALA A CA 1
ATOM 708 C C . ALA A 1 105 ? 1.582 -0.270 0.657 1.00 98.00 105 ALA A C 1
ATOM 710 O O . ALA A 1 105 ? 2.057 -0.791 -0.354 1.00 98.00 105 ALA A O 1
ATOM 711 N N . ALA A 1 106 ? 2.084 -0.508 1.873 1.00 96.38 106 ALA A N 1
ATOM 712 C CA . ALA A 1 106 ? 3.181 -1.440 2.108 1.00 96.38 106 ALA A CA 1
ATOM 713 C C . ALA A 1 106 ? 2.830 -2.871 1.662 1.00 96.38 106 ALA A C 1
ATOM 715 O O . ALA A 1 106 ? 3.604 -3.484 0.929 1.00 96.38 106 ALA A O 1
ATOM 716 N N . ASP A 1 107 ? 1.662 -3.399 2.046 1.00 94.62 107 ASP A N 1
ATOM 717 C CA . ASP A 1 107 ? 1.231 -4.747 1.643 1.00 94.62 107 ASP A CA 1
ATOM 718 C C . ASP A 1 107 ? 0.921 -4.831 0.133 1.00 94.62 107 ASP A C 1
ATOM 720 O O . ASP A 1 107 ? 1.164 -5.871 -0.480 1.00 94.62 107 ASP A O 1
ATOM 724 N N . ALA A 1 108 ? 0.475 -3.738 -0.504 1.00 96.75 108 ALA A N 1
ATOM 725 C CA . ALA A 1 108 ? 0.346 -3.649 -1.963 1.00 96.75 108 ALA A CA 1
ATOM 726 C C . ALA A 1 108 ? 1.699 -3.827 -2.661 1.00 96.75 108 ALA A C 1
ATOM 728 O O . ALA A 1 108 ? 1.816 -4.666 -3.558 1.00 96.75 108 ALA A O 1
ATOM 729 N N . LEU A 1 109 ? 2.728 -3.095 -2.223 1.00 97.31 109 LEU A N 1
ATOM 730 C CA . LEU A 1 109 ? 4.078 -3.200 -2.779 1.00 97.31 109 LEU A CA 1
ATOM 731 C C . LEU A 1 109 ? 4.709 -4.575 -2.496 1.00 97.31 109 LEU A C 1
ATOM 733 O O . LEU A 1 109 ? 5.219 -5.215 -3.414 1.00 97.31 109 LEU A O 1
ATOM 737 N N . VAL A 1 110 ? 4.610 -5.078 -1.259 1.00 93.50 110 VAL A N 1
ATOM 738 C CA . VAL A 1 110 ? 5.117 -6.408 -0.863 1.00 93.50 110 VAL A CA 1
ATOM 739 C C . VAL A 1 110 ? 4.494 -7.519 -1.709 1.00 93.50 110 VAL A C 1
ATOM 741 O O . VAL A 1 110 ? 5.212 -8.389 -2.209 1.00 93.50 110 VAL A O 1
ATOM 744 N N . ARG A 1 111 ? 3.170 -7.493 -1.915 1.00 92.38 111 ARG A N 1
ATOM 745 C CA . ARG A 1 111 ? 2.486 -8.484 -2.761 1.00 92.38 111 ARG A CA 1
ATOM 746 C C . ARG A 1 111 ? 2.826 -8.320 -4.234 1.00 92.38 111 ARG A C 1
ATOM 748 O O . ARG A 1 111 ? 3.023 -9.335 -4.891 1.00 92.38 111 ARG A O 1
ATOM 755 N N . THR A 1 112 ? 2.925 -7.092 -4.737 1.00 95.25 112 THR A N 1
ATOM 756 C CA . THR A 1 112 ? 3.287 -6.819 -6.138 1.00 95.25 112 THR A CA 1
ATOM 757 C C . THR A 1 112 ? 4.690 -7.343 -6.443 1.00 95.25 112 THR A C 1
ATOM 759 O O . THR A 1 112 ? 4.857 -8.102 -7.394 1.00 95.25 112 THR A O 1
ATOM 762 N N . ALA A 1 113 ? 5.676 -7.068 -5.584 1.00 93.19 113 ALA A N 1
ATOM 763 C CA . ALA A 1 113 ? 7.028 -7.615 -5.706 1.00 93.19 113 ALA A CA 1
ATOM 764 C C . ALA A 1 113 ? 7.044 -9.158 -5.637 1.00 93.19 113 ALA A C 1
ATOM 766 O O . ALA A 1 113 ? 7.563 -9.822 -6.538 1.00 93.19 113 ALA A O 1
ATOM 767 N N . ALA A 1 114 ? 6.391 -9.748 -4.626 1.00 90.00 114 ALA A N 1
ATOM 768 C CA . ALA A 1 114 ? 6.338 -11.203 -4.460 1.00 90.00 114 ALA A CA 1
ATOM 769 C C . ALA A 1 114 ? 5.635 -11.922 -5.631 1.00 90.00 114 ALA A C 1
ATOM 771 O O . ALA A 1 114 ? 6.115 -12.955 -6.098 1.00 90.00 114 ALA A O 1
ATOM 772 N N . ARG A 1 115 ? 4.520 -11.379 -6.145 1.00 92.12 115 ARG A N 1
ATOM 773 C CA . ARG A 1 115 ? 3.810 -11.914 -7.324 1.00 92.12 115 ARG A CA 1
ATOM 774 C C . ARG A 1 115 ? 4.589 -11.656 -8.616 1.00 92.12 115 ARG A C 1
ATOM 776 O O . ARG A 1 115 ? 4.580 -12.504 -9.508 1.00 92.12 115 ARG A O 1
ATOM 783 N N . GLY A 1 116 ? 5.335 -10.554 -8.685 1.00 91.56 116 GLY A N 1
ATOM 784 C CA . GLY A 1 116 ? 6.271 -10.244 -9.762 1.00 91.56 116 GLY A CA 1
ATOM 785 C C . GLY A 1 116 ? 7.305 -11.346 -9.971 1.00 91.56 116 GLY A C 1
ATOM 786 O O . GLY A 1 116 ? 7.529 -11.754 -11.106 1.00 91.56 116 GLY A O 1
ATOM 787 N N . GLY A 1 117 ? 7.853 -11.918 -8.894 1.00 88.12 117 GLY A N 1
ATOM 788 C CA . GLY A 1 117 ? 8.801 -13.040 -8.978 1.00 88.12 117 GLY A CA 1
ATOM 789 C C . GLY A 1 117 ? 8.258 -14.296 -9.682 1.00 88.12 117 GLY A C 1
ATOM 790 O O . GLY A 1 117 ? 9.048 -15.109 -10.162 1.00 88.12 117 GLY A O 1
ATOM 791 N N . HIS A 1 118 ? 6.932 -14.441 -9.776 1.00 88.19 118 HIS A N 1
ATOM 792 C CA . HIS A 1 118 ? 6.253 -15.515 -10.509 1.00 88.19 118 HIS A CA 1
ATOM 793 C C . HIS A 1 118 ? 5.807 -15.091 -11.918 1.00 88.19 118 HIS A C 1
ATOM 795 O O . HIS A 1 118 ? 5.912 -15.883 -12.849 1.00 88.19 118 HIS A O 1
ATOM 801 N N . LEU A 1 119 ? 5.283 -13.870 -12.072 1.00 91.06 119 LEU A N 1
ATOM 802 C CA . LEU A 1 119 ? 4.609 -13.417 -13.299 1.00 91.06 119 LEU A CA 1
ATOM 803 C C . LEU A 1 119 ? 5.520 -12.633 -14.253 1.00 91.06 119 LEU A C 1
ATOM 805 O O . LEU A 1 119 ? 5.346 -12.705 -15.464 1.00 91.06 119 LEU A O 1
ATOM 809 N N . LEU A 1 120 ? 6.476 -11.877 -13.712 1.00 90.62 120 LEU A N 1
ATOM 810 C CA . LEU A 1 120 ? 7.390 -10.992 -14.439 1.00 90.62 120 LEU A CA 1
ATOM 811 C C . LEU A 1 120 ? 8.813 -11.099 -13.845 1.00 90.62 120 LEU A C 1
ATOM 813 O O . LEU A 1 120 ? 9.370 -10.108 -13.365 1.00 90.62 120 LEU A O 1
ATOM 817 N N . PRO A 1 121 ? 9.436 -12.297 -13.857 1.00 87.19 121 PRO A N 1
ATOM 818 C CA . PRO A 1 121 ? 10.676 -12.573 -13.124 1.00 87.19 121 PRO A CA 1
ATOM 819 C C . PRO A 1 121 ? 11.887 -11.735 -13.568 1.00 87.19 121 PRO A C 1
ATOM 821 O O . PRO A 1 121 ? 12.857 -11.658 -12.816 1.00 87.19 121 PRO A O 1
ATOM 824 N N . GLY A 1 122 ? 11.839 -11.118 -14.756 1.00 85.69 122 GLY A N 1
ATOM 825 C CA . GLY A 1 122 ? 12.849 -10.167 -15.235 1.00 85.69 122 GLY A CA 1
ATOM 826 C C . GLY A 1 122 ? 12.699 -8.743 -14.679 1.00 85.69 122 GLY A C 1
ATOM 827 O O . GLY A 1 122 ? 13.703 -8.062 -14.522 1.00 85.69 122 GLY A O 1
ATOM 828 N N . ALA A 1 123 ? 11.482 -8.303 -14.338 1.00 87.38 123 ALA A N 1
ATOM 829 C CA . ALA A 1 123 ? 11.210 -6.961 -13.795 1.00 87.38 123 ALA A CA 1
ATOM 830 C C . ALA A 1 123 ? 11.061 -6.946 -12.257 1.00 87.38 123 ALA A C 1
ATOM 832 O O . ALA A 1 123 ? 11.141 -5.899 -11.625 1.00 87.38 123 ALA A O 1
ATOM 833 N N . ALA A 1 124 ? 10.888 -8.116 -11.632 1.00 88.50 124 ALA A N 1
ATOM 834 C CA . ALA A 1 124 ? 10.593 -8.234 -10.203 1.00 88.50 124 ALA A CA 1
ATOM 835 C C . ALA A 1 124 ? 11.712 -7.770 -9.251 1.00 88.50 124 ALA A C 1
ATOM 837 O O . ALA A 1 124 ? 11.421 -7.337 -8.138 1.00 88.50 124 ALA A O 1
ATOM 838 N N . GLY A 1 125 ? 12.983 -7.870 -9.662 1.00 89.31 125 GLY A N 1
ATOM 839 C CA . GLY A 1 125 ? 14.141 -7.556 -8.811 1.00 89.31 125 GLY A CA 1
ATOM 840 C C . GLY A 1 125 ? 14.093 -6.137 -8.223 1.00 89.31 125 GLY A C 1
ATOM 841 O O . GLY A 1 125 ? 14.046 -6.002 -6.998 1.00 89.31 125 GLY A O 1
ATOM 842 N N . PRO A 1 126 ? 14.014 -5.086 -9.064 1.00 91.75 126 PRO A N 1
ATOM 843 C CA . PRO A 1 126 ? 13.836 -3.707 -8.613 1.00 91.75 126 PRO A CA 1
ATOM 844 C C . PRO A 1 126 ? 12.645 -3.485 -7.670 1.00 91.75 126 PRO A C 1
ATOM 846 O O . PRO A 1 126 ? 12.757 -2.679 -6.749 1.00 91.75 126 PRO A O 1
ATOM 849 N N . TRP A 1 127 ? 11.523 -4.195 -7.846 1.00 93.69 127 TRP A N 1
ATOM 850 C CA . TRP A 1 127 ? 10.356 -4.070 -6.958 1.00 93.69 127 TRP A CA 1
ATOM 851 C C . TRP A 1 127 ? 10.599 -4.697 -5.585 1.00 93.69 127 TRP A C 1
ATOM 853 O O . TRP A 1 127 ? 10.185 -4.136 -4.571 1.00 93.69 127 TRP A O 1
ATOM 863 N N . THR A 1 128 ? 11.300 -5.830 -5.532 1.00 92.38 128 THR A N 1
ATOM 864 C CA . THR A 1 128 ? 11.721 -6.451 -4.270 1.00 92.38 128 THR A CA 1
ATOM 865 C C . THR A 1 128 ? 12.684 -5.545 -3.512 1.00 92.38 128 THR A C 1
ATOM 867 O O . THR A 1 128 ? 12.475 -5.310 -2.321 1.00 92.38 128 THR A O 1
ATOM 870 N N . THR A 1 129 ? 13.676 -4.961 -4.192 1.00 93.56 129 THR A N 1
ATOM 871 C CA . THR A 1 129 ? 14.583 -3.976 -3.583 1.00 93.56 129 THR A CA 1
ATOM 872 C C . THR A 1 129 ? 13.827 -2.729 -3.119 1.00 93.56 129 THR A C 1
ATOM 874 O O . THR A 1 129 ? 14.027 -2.290 -1.989 1.00 93.56 129 THR A O 1
ATOM 877 N N . A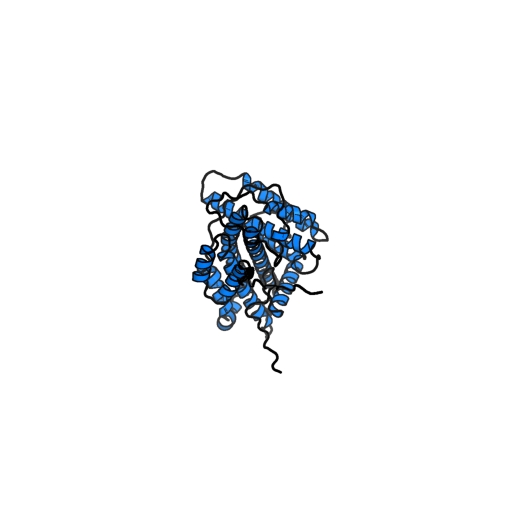LA A 1 130 ? 12.899 -2.203 -3.925 1.00 96.00 130 ALA A N 1
ATOM 878 C CA . ALA A 1 130 ? 12.044 -1.079 -3.543 1.00 96.00 130 ALA A CA 1
ATOM 879 C C . ALA A 1 130 ? 11.194 -1.376 -2.298 1.00 96.00 130 ALA A C 1
ATOM 881 O O . ALA A 1 130 ? 11.095 -0.529 -1.411 1.00 96.00 130 ALA A O 1
ATOM 882 N N . ALA A 1 131 ? 10.620 -2.578 -2.194 1.00 96.12 131 ALA A N 1
ATOM 883 C CA . ALA A 1 131 ? 9.855 -3.005 -1.026 1.00 96.12 131 ALA A CA 1
ATOM 884 C C . ALA A 1 131 ? 10.737 -3.080 0.231 1.00 96.12 131 ALA A C 1
ATOM 886 O O . ALA A 1 131 ? 10.408 -2.467 1.250 1.00 96.12 131 ALA A O 1
ATOM 887 N N . ASP A 1 132 ? 11.865 -3.796 0.156 1.00 93.56 132 ASP A N 1
ATOM 888 C CA . ASP A 1 132 ? 12.806 -3.972 1.274 1.00 93.56 132 ASP A CA 1
ATOM 889 C C . ASP A 1 132 ? 13.482 -2.656 1.696 1.00 93.56 132 ASP A C 1
ATOM 891 O O . ASP A 1 132 ? 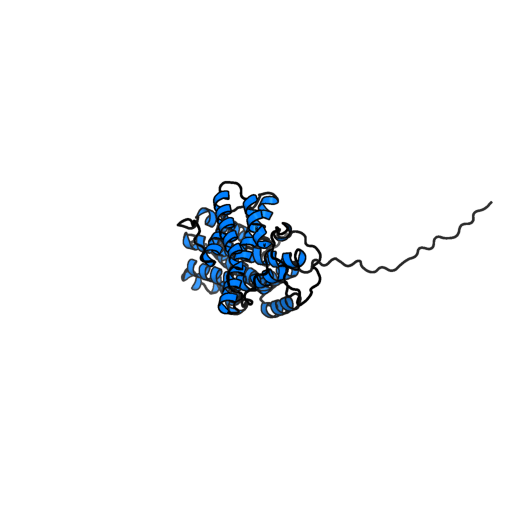13.887 -2.519 2.852 1.00 93.56 132 ASP A O 1
ATOM 895 N N . HIS A 1 133 ? 13.573 -1.676 0.795 1.00 94.38 133 HIS A N 1
ATOM 896 C CA . HIS A 1 133 ? 14.018 -0.317 1.090 1.00 94.38 133 HIS A CA 1
ATOM 897 C C . HIS A 1 133 ? 12.922 0.529 1.757 1.00 94.38 133 HIS A C 1
ATOM 899 O O . HIS A 1 133 ? 13.105 1.022 2.872 1.00 94.38 133 HIS A O 1
ATOM 905 N N . LEU A 1 134 ? 11.773 0.699 1.092 1.00 96.44 134 LEU A N 1
ATOM 906 C CA . LEU A 1 134 ? 10.743 1.660 1.493 1.00 96.44 134 LEU A CA 1
ATOM 907 C C . LEU A 1 134 ? 9.965 1.213 2.729 1.00 96.44 134 LEU A C 1
ATOM 909 O O . LEU A 1 134 ? 9.731 2.015 3.633 1.00 96.44 134 LEU A O 1
ATOM 913 N N . VAL A 1 135 ? 9.525 -0.045 2.787 1.00 95.88 135 VAL A N 1
ATOM 914 C CA . VAL A 1 135 ? 8.561 -0.480 3.809 1.00 95.88 135 VAL A CA 1
ATOM 915 C C . VAL A 1 135 ? 9.137 -0.375 5.233 1.00 95.88 135 VAL A C 1
ATOM 917 O O . VAL A 1 135 ? 8.448 0.184 6.095 1.00 95.88 135 VAL A O 1
ATOM 920 N N . PRO A 1 136 ? 10.404 -0.763 5.499 1.00 93.62 136 PRO A N 1
ATOM 921 C CA . PRO A 1 136 ? 11.036 -0.524 6.797 1.00 93.62 136 PRO A CA 1
ATOM 922 C C . PRO A 1 136 ? 11.336 0.956 7.106 1.00 93.62 136 PRO A C 1
ATOM 924 O O . PRO A 1 136 ? 11.569 1.291 8.260 1.00 93.62 136 PRO A O 1
ATOM 927 N N . ARG A 1 137 ? 11.304 1.868 6.121 1.00 92.94 137 ARG A N 1
ATOM 928 C CA . ARG A 1 137 ? 11.404 3.334 6.333 1.00 92.94 137 ARG A CA 1
ATOM 929 C C . ARG A 1 137 ? 10.035 3.982 6.576 1.00 92.94 137 ARG A C 1
ATOM 931 O O . ARG A 1 137 ? 9.942 5.019 7.237 1.00 92.94 137 ARG A O 1
ATOM 938 N N . LEU A 1 138 ? 8.981 3.397 6.011 1.00 93.75 138 LEU A N 1
ATOM 939 C CA . LEU A 1 138 ? 7.612 3.907 6.019 1.00 93.75 138 LEU A CA 1
ATOM 940 C C . LEU A 1 138 ? 6.878 3.571 7.325 1.00 93.75 138 LEU A C 1
ATOM 942 O O . LEU A 1 138 ? 6.318 4.455 7.977 1.00 93.75 138 LEU A O 1
ATOM 946 N N . LEU A 1 139 ? 6.886 2.294 7.711 1.00 92.69 139 LEU A N 1
ATOM 947 C CA . LEU A 1 139 ? 6.020 1.780 8.773 1.00 92.69 139 LEU A CA 1
ATOM 948 C C . LEU A 1 139 ? 6.419 2.178 10.207 1.00 92.69 139 LEU A C 1
ATOM 950 O O . LEU A 1 139 ? 5.501 2.440 10.991 1.00 92.69 139 LEU A O 1
ATOM 954 N N . PRO A 1 140 ? 7.711 2.322 10.579 1.00 89.56 140 PRO A N 1
ATOM 955 C CA . PRO A 1 140 ? 8.065 2.877 11.886 1.00 89.56 140 PRO A CA 1
ATOM 956 C C . PRO A 1 140 ? 7.537 4.306 12.049 1.00 89.56 140 PRO A C 1
ATOM 958 O O . PRO A 1 140 ? 6.885 4.608 13.041 1.00 89.56 140 PRO A O 1
ATOM 961 N N . ARG A 1 141 ? 7.687 5.161 11.024 1.00 89.00 141 ARG A N 1
ATOM 962 C CA . ARG A 1 141 ? 7.179 6.547 11.043 1.00 89.00 141 ARG A CA 1
ATOM 963 C C . ARG A 1 141 ? 5.654 6.614 11.158 1.00 89.00 141 ARG A C 1
ATOM 965 O O . ARG A 1 141 ? 5.138 7.437 11.909 1.00 89.00 141 ARG A O 1
ATOM 972 N N . ALA A 1 142 ? 4.933 5.738 10.457 1.00 88.75 142 ALA A N 1
ATOM 973 C CA . ALA A 1 142 ? 3.479 5.624 10.587 1.00 88.75 142 ALA A CA 1
ATOM 974 C C . ALA A 1 142 ? 3.056 5.218 12.015 1.00 88.75 142 ALA A C 1
ATOM 976 O O . ALA A 1 142 ? 2.091 5.756 12.558 1.00 88.75 142 ALA A O 1
ATOM 977 N N . THR A 1 143 ? 3.814 4.315 12.643 1.00 83.75 143 THR A N 1
ATOM 978 C CA . THR A 1 143 ? 3.547 3.800 13.997 1.00 83.75 143 THR A CA 1
ATOM 979 C C . THR A 1 143 ? 3.946 4.803 15.094 1.00 83.75 143 THR A C 1
ATOM 981 O O . THR A 1 143 ? 3.227 4.954 16.080 1.00 83.75 143 THR A O 1
ATOM 984 N N . ALA A 1 144 ? 5.023 5.568 14.900 1.00 83.69 144 ALA A N 1
ATOM 985 C CA . ALA A 1 144 ? 5.416 6.675 15.774 1.00 83.69 144 ALA A CA 1
ATOM 986 C C . ALA A 1 144 ? 4.430 7.858 15.693 1.00 83.69 144 ALA A C 1
ATOM 988 O O . ALA A 1 144 ? 4.056 8.432 16.715 1.00 83.69 144 ALA A O 1
ATOM 989 N N . GLY A 1 145 ? 3.924 8.180 14.495 1.00 84.19 145 GLY A N 1
ATOM 990 C CA . GLY A 1 145 ? 2.845 9.161 14.328 1.00 84.19 145 GLY A CA 1
ATOM 991 C C . GLY A 1 145 ? 1.541 8.735 15.015 1.00 84.19 145 GLY A C 1
ATOM 992 O O . GLY A 1 145 ? 0.820 9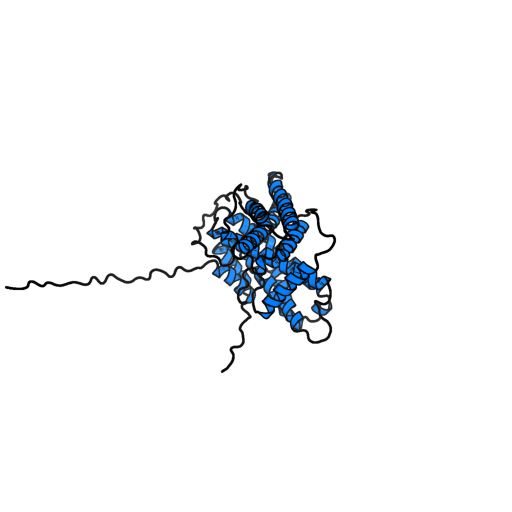.575 15.551 1.00 84.19 145 GLY A O 1
ATOM 993 N N . LEU A 1 146 ? 1.263 7.426 15.059 1.00 83.75 146 LEU A N 1
ATOM 994 C CA . LEU A 1 146 ? 0.148 6.869 15.821 1.00 83.75 146 LEU A CA 1
ATOM 995 C C . LEU A 1 146 ? 0.347 7.039 17.337 1.00 83.75 146 LEU A C 1
ATOM 997 O O . LEU A 1 146 ? -0.589 7.478 17.999 1.00 83.75 146 LEU A O 1
ATOM 1001 N N . LEU A 1 147 ? 1.547 6.775 17.877 1.00 81.81 147 LEU A N 1
ATOM 1002 C CA . LEU A 1 147 ? 1.873 7.064 19.284 1.00 81.81 147 LEU A CA 1
ATOM 1003 C C . LEU A 1 147 ? 1.629 8.532 19.644 1.00 81.81 147 LEU A C 1
ATOM 1005 O O . LEU A 1 147 ? 0.928 8.820 20.613 1.00 81.81 147 LEU A O 1
ATOM 1009 N N . ALA A 1 148 ? 2.171 9.457 18.847 1.00 83.44 148 ALA A N 1
ATOM 1010 C CA . ALA A 1 148 ? 2.021 10.890 19.087 1.00 83.44 148 ALA A CA 1
ATOM 1011 C C . ALA A 1 148 ? 0.539 11.312 19.137 1.00 83.44 148 ALA A C 1
ATOM 1013 O O . ALA A 1 148 ? 0.146 12.104 19.990 1.00 83.44 148 ALA A O 1
ATOM 1014 N N . ALA A 1 149 ? -0.301 10.730 18.275 1.00 82.81 149 ALA A N 1
ATOM 1015 C CA . ALA A 1 149 ? -1.735 11.006 18.224 1.00 82.81 149 ALA A CA 1
ATOM 1016 C C . ALA A 1 149 ? -2.577 10.291 19.304 1.00 82.81 149 ALA A C 1
ATOM 1018 O O . ALA A 1 149 ? -3.765 10.600 19.438 1.00 82.81 149 ALA A O 1
ATOM 1019 N N . LEU A 1 150 ? -2.003 9.339 20.049 1.00 77.44 150 LEU A N 1
ATOM 1020 C CA . LEU A 1 150 ? -2.623 8.704 21.222 1.00 77.44 150 LEU A CA 1
ATOM 1021 C C . LEU A 1 150 ? -2.293 9.442 22.532 1.00 77.44 150 LEU A C 1
ATOM 1023 O O . LEU A 1 150 ? -3.011 9.272 23.515 1.00 77.44 150 LEU A O 1
ATOM 1027 N N . GLY A 1 151 ? -1.256 10.285 22.531 1.00 76.19 151 GLY A N 1
ATOM 1028 C CA . GLY A 1 151 ? -0.893 11.156 23.649 1.00 76.19 151 GLY A CA 1
ATOM 1029 C C . GLY A 1 151 ? -0.100 10.475 24.771 1.00 76.19 151 GLY A C 1
ATOM 1030 O O . GLY A 1 151 ? 0.076 9.256 24.815 1.00 76.19 151 GLY A O 1
ATOM 1031 N N . ALA A 1 152 ? 0.394 11.293 25.706 1.00 70.31 152 ALA A N 1
ATOM 1032 C CA . ALA A 1 152 ? 1.276 10.850 26.789 1.00 70.31 152 ALA A CA 1
ATOM 1033 C C . ALA A 1 152 ? 0.625 9.814 27.725 1.00 70.31 152 ALA A C 1
ATOM 1035 O O . ALA A 1 152 ? 1.300 8.918 28.225 1.00 70.31 152 ALA A O 1
ATOM 1036 N N . ASP A 1 153 ? -0.690 9.878 27.923 1.00 67.69 153 ASP A N 1
ATOM 1037 C CA . ASP A 1 153 ? -1.420 8.978 28.829 1.00 67.69 153 ASP A CA 1
ATOM 1038 C C . ASP A 1 153 ? -1.460 7.537 28.337 1.00 67.69 153 ASP A C 1
ATOM 1040 O O . ASP A 1 153 ? -1.532 6.598 29.132 1.00 67.69 153 ASP A O 1
ATOM 1044 N N . TRP A 1 154 ? -1.341 7.359 27.024 1.00 70.88 154 TRP A N 1
ATOM 1045 C CA . TRP A 1 154 ? -1.188 6.052 26.418 1.00 70.88 154 TRP A CA 1
ATOM 1046 C C . TRP A 1 154 ? 0.195 5.458 26.732 1.00 70.88 154 TRP A C 1
ATOM 1048 O O . TRP A 1 154 ? 0.283 4.290 27.107 1.00 70.88 154 TRP A O 1
ATOM 1058 N N . LEU A 1 155 ? 1.258 6.276 26.705 1.00 64.62 155 LEU A N 1
ATOM 1059 C CA . LEU A 1 155 ? 2.615 5.869 27.106 1.00 64.62 155 LEU A CA 1
ATOM 1060 C C . LEU A 1 155 ? 2.691 5.494 28.597 1.00 64.62 155 LEU A C 1
ATOM 1062 O O . LEU A 1 155 ? 3.384 4.546 28.958 1.00 64.62 155 LEU A O 1
ATOM 1066 N N . ARG A 1 156 ? 1.934 6.183 29.466 1.00 64.94 156 ARG A N 1
ATOM 1067 C CA . ARG A 1 156 ? 1.887 5.897 30.916 1.00 64.94 156 ARG A CA 1
ATOM 1068 C C . ARG A 1 156 ? 1.263 4.534 31.265 1.00 64.94 156 ARG A C 1
ATOM 1070 O O . ARG A 1 156 ? 1.428 4.064 32.386 1.00 64.94 156 ARG A O 1
ATOM 1077 N N . GLN A 1 157 ? 0.566 3.877 30.334 1.00 66.31 157 GLN A N 1
ATOM 1078 C CA . GLN A 1 157 ? -0.084 2.573 30.545 1.00 66.31 157 GLN A CA 1
ATOM 1079 C C . GLN A 1 157 ? 0.751 1.391 30.012 1.00 66.31 157 GLN A C 1
ATOM 1081 O O . GLN A 1 157 ? 0.203 0.420 29.484 1.00 66.31 157 GLN A O 1
ATOM 1086 N N . GLU A 1 158 ? 2.076 1.448 30.161 1.00 59.75 158 GLU A N 1
ATOM 1087 C CA . GLU A 1 158 ? 3.039 0.509 29.564 1.00 59.75 158 GLU A CA 1
ATOM 1088 C C . GLU A 1 158 ? 2.694 -0.978 29.796 1.00 59.75 158 GLU A C 1
ATOM 1090 O O . GLU A 1 158 ? 2.741 -1.782 28.863 1.00 59.75 158 GLU A O 1
ATOM 1095 N N . HIS A 1 159 ? 2.230 -1.355 30.993 1.00 59.66 159 HIS A N 1
ATOM 1096 C CA . HIS A 1 159 ? 1.820 -2.735 31.299 1.00 59.66 159 HIS A CA 1
ATOM 1097 C C . HIS A 1 159 ? 0.634 -3.246 30.458 1.00 59.66 159 HIS A C 1
ATOM 1099 O O . HIS A 1 159 ? 0.532 -4.449 30.216 1.00 59.66 159 HIS A O 1
ATOM 1105 N N . ARG A 1 160 ? -0.256 -2.359 29.990 1.00 63.94 160 ARG A N 1
ATOM 1106 C CA . ARG A 1 160 ? -1.397 -2.712 29.121 1.00 63.94 160 ARG A CA 1
ATOM 1107 C C . ARG A 1 160 ? -1.009 -2.751 27.643 1.00 63.94 160 ARG A C 1
ATOM 1109 O O . ARG A 1 160 ? -1.578 -3.537 26.890 1.00 63.94 160 ARG A O 1
ATOM 1116 N N . HIS A 1 161 ? -0.016 -1.954 27.243 1.00 69.94 161 HIS A N 1
ATOM 1117 C CA . HIS A 1 161 ? 0.370 -1.769 25.838 1.00 69.94 161 HIS A CA 1
ATOM 1118 C C . HIS A 1 161 ? 1.738 -2.363 25.473 1.00 69.94 161 HIS A C 1
ATOM 1120 O O . HIS A 1 161 ? 2.189 -2.232 24.337 1.00 69.94 161 HIS A O 1
ATOM 1126 N N . GLY A 1 162 ? 2.399 -3.079 26.386 1.00 71.81 162 GLY A N 1
ATOM 1127 C CA . GLY A 1 162 ? 3.757 -3.613 26.206 1.00 71.81 162 GLY A CA 1
ATOM 1128 C C . GLY A 1 162 ? 3.954 -4.608 25.048 1.00 71.81 162 GLY A C 1
ATOM 1129 O O . GLY A 1 162 ? 5.094 -4.952 24.733 1.00 71.81 162 GLY A O 1
ATOM 1130 N N . VAL A 1 163 ? 2.876 -5.065 24.396 1.00 74.44 163 VAL A N 1
ATOM 1131 C CA . VAL A 1 163 ? 2.923 -5.787 23.109 1.00 74.44 163 VAL A CA 1
ATOM 1132 C C . VAL A 1 163 ? 3.201 -4.822 21.950 1.00 74.44 163 VAL A C 1
ATOM 1134 O O . VAL A 1 163 ? 4.068 -5.098 21.124 1.00 74.44 163 VAL A O 1
ATOM 1137 N N . PHE A 1 164 ? 2.531 -3.666 21.919 1.00 76.44 164 PHE A N 1
ATOM 1138 C CA . PHE A 1 164 ? 2.748 -2.623 20.915 1.00 76.44 164 PHE A CA 1
ATOM 1139 C C . PHE A 1 164 ? 4.171 -2.070 20.979 1.00 76.44 164 PHE A C 1
ATOM 1141 O O . PHE A 1 164 ? 4.862 -2.083 19.964 1.00 76.44 164 PHE A O 1
ATOM 1148 N N . HIS A 1 165 ? 4.627 -1.643 22.165 1.00 76.31 165 HIS A N 1
ATOM 1149 C CA . HIS A 1 165 ? 5.964 -1.053 22.326 1.00 76.31 165 HIS A CA 1
ATOM 1150 C C . HIS A 1 165 ? 7.058 -2.008 21.844 1.00 76.31 165 HIS A C 1
ATOM 1152 O O . HIS A 1 165 ? 8.006 -1.595 21.185 1.00 76.31 165 HIS A O 1
ATOM 1158 N N . ARG A 1 166 ? 6.872 -3.313 22.071 1.00 79.88 166 ARG A N 1
ATOM 1159 C CA . ARG A 1 166 ? 7.775 -4.359 21.583 1.00 79.88 166 ARG A CA 1
ATOM 1160 C C . ARG A 1 166 ? 7.763 -4.468 20.065 1.00 79.88 166 ARG A C 1
ATOM 1162 O O . ARG A 1 166 ? 8.830 -4.563 19.470 1.00 79.88 166 ARG A O 1
ATOM 1169 N N . HIS A 1 167 ? 6.593 -4.439 19.428 1.00 78.81 167 HIS A N 1
ATOM 1170 C CA . HIS A 1 167 ? 6.501 -4.463 17.966 1.00 78.81 167 HIS A CA 1
ATOM 1171 C C . HIS A 1 167 ? 7.079 -3.198 17.317 1.00 78.81 167 HIS A C 1
ATOM 1173 O O . HIS A 1 167 ? 7.765 -3.320 16.303 1.00 78.81 167 HIS A O 1
ATOM 1179 N N . LEU A 1 168 ? 6.892 -2.020 17.923 1.00 78.81 168 LEU A N 1
ATOM 1180 C CA . LEU A 1 168 ? 7.551 -0.783 17.491 1.00 78.81 168 LEU A CA 1
ATOM 1181 C C . LEU A 1 168 ? 9.079 -0.882 17.627 1.00 78.81 168 LEU A C 1
ATOM 1183 O O . LEU A 1 168 ? 9.796 -0.639 16.662 1.00 78.81 168 LEU A O 1
ATOM 1187 N N . GLN A 1 169 ? 9.581 -1.357 18.767 1.00 81.44 169 GLN A N 1
ATOM 1188 C CA . GLN A 1 169 ? 11.016 -1.565 18.962 1.00 81.44 169 GLN A CA 1
ATOM 1189 C C . GLN A 1 169 ? 11.602 -2.540 17.925 1.00 81.44 169 GLN A C 1
ATOM 1191 O O . GLN A 1 169 ? 12.691 -2.303 17.407 1.00 81.44 169 GLN A O 1
ATOM 1196 N N . HIS A 1 170 ? 10.889 -3.617 17.566 1.00 78.81 170 HIS A N 1
ATOM 1197 C CA . HIS A 1 170 ? 11.331 -4.535 16.506 1.00 78.81 170 HIS A CA 1
ATOM 1198 C C . HIS A 1 170 ? 11.320 -3.867 15.118 1.00 78.81 170 HIS A C 1
ATOM 1200 O O . HIS A 1 170 ? 12.245 -4.089 14.333 1.00 78.81 170 HIS A O 1
ATOM 1206 N N . LEU A 1 171 ? 10.316 -3.033 14.821 1.00 77.81 171 LEU A N 1
ATOM 1207 C CA . LEU A 1 171 ? 10.258 -2.229 13.594 1.00 77.81 171 LEU A CA 1
ATOM 1208 C C . LEU A 1 171 ? 11.468 -1.298 13.460 1.00 77.81 171 LEU A C 1
ATOM 1210 O O . LEU A 1 171 ? 12.067 -1.241 12.393 1.00 77.81 171 LEU A O 1
ATOM 1214 N N . GLU A 1 172 ? 11.831 -0.600 14.534 1.00 81.00 172 GLU A N 1
ATOM 1215 C CA . GLU A 1 172 ? 12.894 0.412 14.530 1.00 81.00 172 GLU A CA 1
ATOM 1216 C C . GLU A 1 172 ? 14.306 -0.189 14.588 1.00 81.00 172 GLU A C 1
ATOM 1218 O O . GLU A 1 172 ? 15.223 0.321 13.946 1.00 81.00 172 GLU A O 1
ATOM 1223 N N . THR A 1 173 ? 14.501 -1.278 15.341 1.00 79.12 173 THR A N 1
ATOM 1224 C CA . THR A 1 173 ? 15.845 -1.819 15.632 1.00 79.12 173 THR A CA 1
ATOM 1225 C C . THR A 1 173 ? 16.209 -3.064 14.824 1.00 79.12 173 THR A C 1
ATOM 1227 O O . THR A 1 173 ? 17.383 -3.269 14.504 1.00 79.12 173 THR A O 1
ATOM 1230 N N . THR A 1 174 ? 15.226 -3.913 14.497 1.00 77.38 174 THR A N 1
ATOM 1231 C CA . THR A 1 174 ? 15.467 -5.247 13.918 1.00 77.38 174 THR A CA 1
ATOM 1232 C C . THR A 1 174 ? 15.304 -5.247 12.401 1.00 77.38 174 THR A C 1
ATOM 1234 O O . THR A 1 174 ? 16.116 -5.847 11.693 1.00 77.38 174 THR A O 1
ATOM 1237 N N . VAL A 1 175 ? 14.281 -4.568 11.872 1.00 80.75 175 VAL A N 1
ATOM 1238 C CA . VAL A 1 175 ? 14.018 -4.536 10.426 1.00 80.75 175 VAL A CA 1
ATOM 1239 C C . VAL A 1 175 ? 14.730 -3.347 9.780 1.00 80.75 175 VAL A C 1
ATOM 1241 O O . VAL A 1 175 ? 14.137 -2.308 9.510 1.00 80.75 175 VAL A O 1
ATOM 1244 N N . ARG A 1 176 ? 16.032 -3.493 9.519 1.00 85.00 176 ARG A N 1
ATOM 1245 C CA . ARG A 1 176 ? 16.807 -2.452 8.823 1.00 85.00 176 ARG A CA 1
ATOM 1246 C C . ARG A 1 176 ? 16.374 -2.323 7.352 1.00 85.00 176 ARG A C 1
ATOM 1248 O O . ARG A 1 176 ? 16.212 -3.358 6.707 1.00 85.00 176 ARG A O 1
ATOM 1255 N N . PRO A 1 177 ? 16.237 -1.104 6.796 1.00 88.44 177 PRO A N 1
ATOM 1256 C CA . PRO A 1 177 ? 15.996 -0.902 5.367 1.00 88.44 177 PRO A CA 1
ATOM 1257 C C . PRO A 1 177 ? 17.070 -1.546 4.481 1.00 88.44 177 PRO A C 1
ATOM 1259 O O . PRO A 1 177 ? 18.253 -1.549 4.828 1.00 88.44 177 PRO A O 1
ATOM 1262 N N . GLY A 1 178 ? 16.660 -2.054 3.319 1.00 87.25 178 GLY A N 1
ATOM 1263 C CA . GLY A 1 178 ? 17.566 -2.425 2.231 1.00 87.25 178 GLY A CA 1
ATOM 1264 C C . GLY A 1 178 ? 18.203 -1.206 1.539 1.00 87.25 178 GLY A C 1
ATOM 1265 O O . GLY A 1 178 ? 17.816 -0.062 1.813 1.00 87.25 178 GLY A O 1
ATOM 1266 N N . PRO A 1 179 ? 19.170 -1.427 0.628 1.00 89.56 179 PRO A N 1
ATOM 1267 C CA . PRO A 1 179 ? 19.733 -0.358 -0.197 1.00 89.56 179 PRO A CA 1
ATOM 1268 C C . PRO A 1 179 ? 18.653 0.266 -1.099 1.00 89.56 179 PRO A C 1
ATOM 1270 O O . PRO A 1 179 ? 17.684 -0.421 -1.436 1.00 89.56 179 PRO A O 1
ATOM 1273 N N . PRO A 1 180 ? 18.794 1.543 -1.497 1.00 89.75 180 PRO A N 1
ATOM 1274 C CA . PRO A 1 180 ? 17.887 2.157 -2.460 1.00 89.75 180 PRO A CA 1
ATOM 1275 C C . PRO A 1 180 ? 17.908 1.374 -3.788 1.00 89.75 180 PRO A C 1
ATOM 1277 O O . PRO A 1 180 ? 18.979 0.952 -4.229 1.00 89.75 180 PRO A O 1
ATOM 1280 N N . PRO A 1 181 ? 16.749 1.142 -4.428 1.00 91.12 181 PRO A N 1
ATOM 1281 C CA . PRO A 1 181 ? 16.684 0.465 -5.720 1.00 91.12 181 PRO A CA 1
ATOM 1282 C C . PRO A 1 181 ? 17.248 1.338 -6.845 1.00 91.12 181 PRO A C 1
ATOM 1284 O O . PRO A 1 181 ? 16.950 2.526 -6.922 1.00 91.12 181 PRO A O 1
ATOM 1287 N N . THR A 1 182 ? 17.973 0.734 -7.784 1.00 88.94 182 THR A N 1
ATOM 1288 C CA . THR A 1 182 ? 18.237 1.355 -9.088 1.00 88.94 182 THR A CA 1
ATOM 1289 C C . THR A 1 182 ? 16.959 1.278 -9.936 1.00 88.94 182 THR A C 1
ATOM 1291 O O . THR A 1 182 ? 16.435 0.169 -10.102 1.00 88.94 182 THR A O 1
ATOM 1294 N N . PRO A 1 183 ? 16.432 2.395 -10.474 1.00 88.69 183 PRO A N 1
ATOM 1295 C CA . PRO A 1 183 ? 15.301 2.342 -11.393 1.00 88.69 183 PRO A CA 1
ATOM 1296 C C . PRO A 1 183 ? 15.704 1.610 -12.685 1.00 88.69 183 PRO A C 1
ATOM 1298 O O . PRO A 1 183 ? 16.733 1.945 -13.274 1.00 88.69 183 PRO A O 1
ATOM 1301 N N . PRO A 1 184 ? 14.935 0.612 -13.143 1.00 88.06 184 PRO A N 1
ATOM 1302 C CA . PRO A 1 184 ? 15.146 -0.014 -14.443 1.00 88.06 184 PRO A CA 1
ATOM 1303 C C . PRO A 1 184 ? 14.626 0.889 -15.582 1.00 88.06 184 PRO A C 1
ATOM 1305 O O . PRO A 1 184 ? 13.871 1.835 -15.332 1.00 88.06 184 PRO A O 1
ATOM 1308 N N . PRO A 1 185 ? 14.950 0.571 -16.851 1.00 85.75 185 PRO A N 1
ATOM 1309 C CA . PRO A 1 185 ? 14.278 1.159 -18.010 1.00 85.75 185 PRO A CA 1
ATOM 1310 C C . PRO A 1 185 ? 12.754 0.975 -17.938 1.00 85.75 185 PRO A C 1
ATOM 1312 O O . PRO A 1 185 ? 12.262 0.039 -17.312 1.00 85.75 185 PRO A O 1
ATOM 1315 N N . ARG A 1 186 ? 11.982 1.828 -18.614 1.00 83.00 186 ARG A N 1
ATOM 1316 C CA . ARG A 1 186 ? 10.510 1.730 -18.651 1.00 83.00 186 ARG A CA 1
ATOM 1317 C C . ARG A 1 186 ? 10.028 0.718 -19.679 1.00 83.00 186 ARG A C 1
ATOM 1319 O O . ARG A 1 186 ? 10.596 0.626 -20.765 1.00 83.00 186 ARG A O 1
ATOM 1326 N N . ALA A 1 187 ? 8.913 0.046 -19.396 1.00 83.75 187 ALA A N 1
ATOM 1327 C CA . ALA A 1 187 ? 8.121 -0.623 -20.424 1.00 83.75 187 ALA A CA 1
ATOM 1328 C C . ALA A 1 187 ? 6.940 0.263 -20.849 1.00 83.75 187 ALA A C 1
ATOM 1330 O O . ALA A 1 187 ? 6.233 0.823 -20.013 1.00 83.75 187 ALA A O 1
ATOM 1331 N N . ALA A 1 188 ? 6.671 0.338 -22.155 1.00 79.81 188 ALA A N 1
ATOM 1332 C CA . ALA A 1 188 ? 5.493 1.0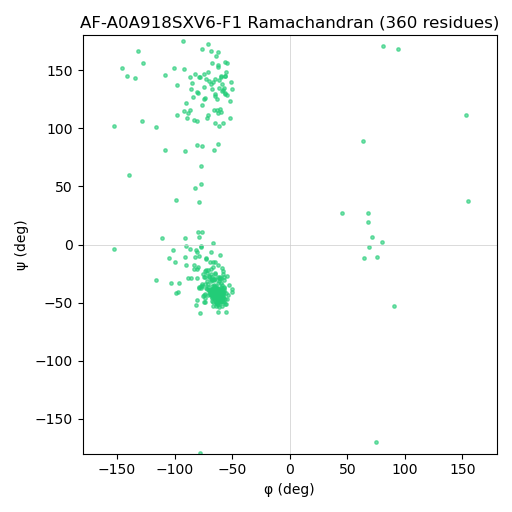36 -22.678 1.00 79.81 188 ALA A CA 1
ATOM 1333 C C . ALA A 1 188 ? 4.168 0.300 -22.380 1.00 79.81 188 ALA A C 1
ATOM 1335 O O . ALA A 1 188 ? 3.103 0.924 -22.383 1.00 79.81 188 ALA A O 1
ATOM 1336 N N . GLY A 1 189 ? 4.234 -1.013 -22.128 1.00 85.50 189 GLY A N 1
ATOM 1337 C CA . GLY A 1 189 ? 3.085 -1.889 -21.889 1.00 85.50 189 GLY A CA 1
ATOM 1338 C C . GLY A 1 189 ? 2.486 -1.797 -20.484 1.00 85.50 189 GLY A C 1
ATOM 1339 O O . GLY A 1 189 ? 2.939 -1.033 -19.631 1.00 85.50 189 GLY A O 1
ATOM 1340 N N . GLU A 1 190 ? 1.451 -2.603 -20.249 1.00 89.81 190 GLU A N 1
ATOM 1341 C CA . GLU A 1 190 ? 0.764 -2.693 -18.959 1.00 89.81 190 GLU A CA 1
ATOM 1342 C C . GLU A 1 190 ? 1.076 -4.019 -18.245 1.00 89.81 190 GLU A C 1
ATOM 1344 O O . GLU A 1 190 ? 1.256 -5.050 -18.900 1.00 89.81 190 GLU A O 1
ATOM 1349 N N . PRO A 1 191 ? 1.159 -4.017 -16.904 1.00 93.44 191 PRO A N 1
ATOM 1350 C CA . PRO A 1 191 ? 1.354 -5.230 -16.127 1.00 93.44 191 PRO A CA 1
ATOM 1351 C C . PRO A 1 191 ? 0.051 -6.049 -16.080 1.00 93.44 191 PRO A C 1
ATOM 1353 O O . PRO A 1 191 ? -1.033 -5.468 -16.041 1.00 93.44 191 PRO A O 1
ATOM 1356 N N . PRO A 1 192 ? 0.119 -7.392 -16.041 1.00 93.88 192 PRO A N 1
ATOM 1357 C CA . PRO A 1 192 ? -1.076 -8.232 -16.035 1.00 93.88 192 PRO A CA 1
ATOM 1358 C C . PRO A 1 192 ? -1.870 -8.053 -14.733 1.00 93.88 192 PRO A C 1
ATOM 1360 O O . PRO A 1 192 ? -1.280 -8.051 -13.655 1.00 93.88 192 PRO A O 1
ATOM 1363 N N . ASP A 1 193 ? -3.207 -8.019 -14.797 1.00 91.75 193 ASP A N 1
ATOM 1364 C CA . ASP A 1 193 ? -4.093 -7.884 -13.617 1.00 91.75 193 ASP A CA 1
ATOM 1365 C C . ASP A 1 193 ? -3.839 -8.953 -12.530 1.00 91.75 193 ASP A C 1
ATOM 1367 O O . ASP A 1 193 ? -4.016 -8.724 -11.326 1.00 91.75 193 ASP A O 1
ATOM 1371 N N . ALA A 1 194 ? -3.342 -10.126 -12.936 1.00 91.94 194 ALA A N 1
ATOM 1372 C CA . ALA A 1 194 ? -2.897 -11.182 -12.031 1.00 91.94 194 ALA A CA 1
ATOM 1373 C C . ALA A 1 194 ? -1.786 -10.723 -11.063 1.00 91.94 194 ALA A C 1
ATOM 1375 O O . ALA A 1 194 ? -1.681 -11.282 -9.970 1.00 91.94 194 ALA A O 1
ATOM 1376 N N . LEU A 1 195 ? -0.985 -9.710 -11.409 1.00 94.00 195 LEU A N 1
ATOM 1377 C CA . LEU A 1 195 ? 0.053 -9.137 -10.546 1.00 94.00 195 LEU A CA 1
ATOM 1378 C C . LEU A 1 195 ? -0.540 -8.505 -9.283 1.00 94.00 195 LEU A C 1
ATOM 1380 O O . LEU A 1 195 ? 0.018 -8.667 -8.200 1.00 94.00 195 LEU A O 1
ATOM 1384 N N . PHE A 1 196 ? -1.704 -7.869 -9.406 1.00 95.12 196 PHE A N 1
ATOM 1385 C CA . PHE A 1 196 ? -2.324 -7.093 -8.330 1.00 95.12 196 PHE A CA 1
ATOM 1386 C C . PHE A 1 196 ? -3.451 -7.817 -7.597 1.00 95.12 196 PHE A C 1
ATOM 1388 O O . PHE A 1 196 ? -3.981 -7.298 -6.622 1.00 95.12 196 PHE A O 1
ATOM 1395 N N . THR A 1 197 ? -3.820 -9.016 -8.046 1.00 90.19 197 THR A N 1
ATOM 1396 C CA . THR A 1 197 ? -4.927 -9.797 -7.483 1.00 90.19 197 THR A CA 1
ATOM 1397 C C . THR A 1 197 ? -4.489 -10.533 -6.203 1.00 90.19 197 THR A C 1
ATOM 1399 O O . THR A 1 197 ? -3.778 -11.543 -6.302 1.00 90.19 197 THR A O 1
ATOM 1402 N N . PRO A 1 198 ? -4.892 -10.109 -4.985 1.00 83.25 198 PRO A N 1
ATOM 1403 C CA . PRO A 1 198 ? -4.465 -10.765 -3.751 1.00 83.25 198 PRO A CA 1
ATOM 1404 C C . PRO A 1 198 ? -5.072 -12.169 -3.661 1.00 83.25 198 PRO A C 1
ATOM 1406 O O . PRO A 1 198 ? -6.251 -12.358 -3.939 1.00 83.25 198 PRO A O 1
ATOM 1409 N N . GLY A 1 199 ? -4.264 -13.172 -3.306 1.00 80.50 199 GLY A N 1
ATOM 1410 C CA . GLY A 1 199 ? -4.721 -14.567 -3.222 1.00 80.50 199 GLY A CA 1
ATOM 1411 C C . GLY A 1 199 ? -5.058 -15.233 -4.565 1.00 80.50 199 GLY A C 1
ATOM 1412 O O . GLY A 1 199 ? -5.366 -16.419 -4.577 1.00 80.50 199 GLY A O 1
ATOM 1413 N N . GLY A 1 200 ? -4.963 -14.519 -5.694 1.00 83.56 200 GLY A N 1
ATOM 1414 C CA . GLY A 1 200 ? -5.134 -15.117 -7.018 1.00 83.56 200 GLY A CA 1
ATOM 1415 C C . GLY A 1 200 ? -4.068 -16.185 -7.302 1.00 83.56 200 GLY A C 1
ATOM 1416 O O . GLY A 1 200 ? -2.961 -16.093 -6.751 1.00 83.56 200 GLY A O 1
ATOM 1417 N N . PRO A 1 201 ? -4.354 -17.166 -8.178 1.00 84.62 201 PRO A N 1
ATOM 1418 C CA . PRO A 1 201 ? -3.393 -18.204 -8.539 1.00 84.62 201 PRO A CA 1
ATOM 1419 C C . PRO A 1 201 ? -2.093 -17.598 -9.088 1.00 84.62 201 PRO A C 1
ATOM 1421 O O . PRO A 1 201 ? -2.056 -16.450 -9.547 1.00 84.62 201 PRO A O 1
ATOM 1424 N N . LEU A 1 202 ? -1.014 -18.373 -9.006 1.00 84.88 202 LEU A N 1
ATOM 1425 C CA . LEU A 1 202 ? 0.299 -18.035 -9.550 1.00 84.88 202 LEU A CA 1
ATOM 1426 C C . LEU A 1 202 ? 0.861 -19.249 -10.297 1.00 84.88 202 LEU A C 1
ATOM 1428 O O . LEU A 1 202 ? 0.682 -20.372 -9.819 1.00 84.88 202 LEU A O 1
ATOM 1432 N N . PRO A 1 203 ? 1.577 -19.044 -11.416 1.00 86.94 203 PRO A N 1
ATOM 1433 C CA . PRO A 1 203 ? 2.360 -20.110 -12.023 1.00 86.94 203 PRO A CA 1
ATOM 1434 C C . PRO A 1 203 ? 3.495 -20.550 -11.077 1.00 86.94 203 PRO A C 1
ATOM 1436 O O . PRO A 1 203 ? 3.878 -19.798 -10.166 1.00 86.94 203 PRO A O 1
ATOM 1439 N N . PRO A 1 204 ? 4.079 -21.743 -11.289 1.00 81.56 204 PRO A N 1
ATOM 1440 C CA . PRO A 1 204 ? 5.318 -22.136 -10.628 1.00 81.56 204 PRO A CA 1
ATOM 1441 C C . PRO A 1 204 ? 6.398 -21.048 -10.785 1.00 81.56 204 PRO A C 1
ATOM 1443 O O . PRO A 1 204 ? 6.503 -20.445 -11.854 1.00 81.56 204 PRO A O 1
ATOM 1446 N N . PRO A 1 205 ? 7.194 -20.759 -9.740 1.00 73.38 205 PRO A N 1
ATOM 1447 C CA . PRO A 1 205 ? 8.202 -19.708 -9.802 1.00 73.38 205 PRO A CA 1
ATOM 1448 C C . PRO A 1 205 ? 9.277 -20.066 -10.832 1.00 73.38 205 PRO A C 1
ATOM 1450 O O . PRO A 1 205 ? 9.881 -21.138 -10.758 1.00 73.38 205 PRO A O 1
ATOM 1453 N N . ALA A 1 206 ? 9.553 -19.152 -11.763 1.00 76.38 206 ALA A N 1
ATOM 1454 C CA . ALA A 1 206 ? 10.634 -19.326 -12.727 1.00 76.38 206 ALA A CA 1
ATOM 1455 C C . ALA A 1 206 ? 11.990 -19.478 -12.003 1.00 76.38 206 ALA A C 1
ATOM 1457 O O . ALA A 1 206 ? 12.216 -18.800 -10.991 1.00 76.38 206 ALA A O 1
ATOM 1458 N N . PRO A 1 207 ? 12.922 -20.314 -12.501 1.00 75.38 207 PRO A N 1
ATOM 1459 C CA . PRO A 1 207 ? 14.226 -20.504 -11.869 1.00 75.38 207 PRO A CA 1
ATOM 1460 C C . PRO A 1 207 ? 14.973 -19.174 -11.681 1.00 75.38 207 PRO A C 1
ATOM 1462 O O . PRO A 1 207 ? 14.799 -18.209 -12.436 1.00 75.38 207 PRO A O 1
ATOM 1465 N N . HIS A 1 208 ? 15.780 -19.091 -10.623 1.00 70.50 208 HIS A N 1
ATOM 1466 C CA . HIS A 1 208 ? 16.599 -17.911 -10.376 1.00 70.50 208 HIS A CA 1
ATOM 1467 C C . HIS A 1 208 ? 17.847 -17.946 -11.263 1.00 70.50 208 HIS A C 1
ATOM 1469 O O . HIS A 1 208 ? 18.543 -18.955 -11.319 1.00 70.50 208 HIS A O 1
ATOM 1475 N N . ARG A 1 209 ? 18.113 -16.837 -11.957 1.00 73.62 209 ARG A N 1
ATOM 1476 C CA . ARG A 1 209 ? 19.346 -16.599 -12.711 1.00 73.62 209 ARG A CA 1
ATOM 1477 C C . ARG A 1 209 ? 20.055 -15.408 -12.057 1.00 73.62 209 ARG A C 1
ATOM 1479 O O . ARG A 1 209 ? 19.596 -14.281 -12.259 1.00 73.62 209 ARG A O 1
ATOM 1486 N N . PRO A 1 210 ? 21.097 -15.640 -11.238 1.00 69.88 210 PRO A N 1
ATOM 1487 C CA . PRO A 1 210 ? 21.914 -14.566 -10.680 1.00 69.88 210 PRO A CA 1
ATOM 1488 C C . PRO A 1 210 ? 22.497 -13.692 -11.796 1.00 69.88 210 PRO A C 1
ATOM 1490 O O . PRO A 1 210 ? 22.808 -14.197 -12.872 1.00 69.88 210 PRO A O 1
ATOM 1493 N N . GLY A 1 211 ? 22.634 -12.387 -11.553 1.00 70.00 211 GLY A N 1
ATOM 1494 C CA . GLY A 1 211 ? 23.242 -11.456 -12.513 1.00 70.00 211 GLY A CA 1
ATOM 1495 C C . GLY A 1 211 ? 22.410 -11.138 -13.764 1.00 70.00 211 GLY A C 1
ATOM 1496 O O . GLY A 1 211 ? 22.903 -10.445 -14.648 1.00 70.00 211 GLY A O 1
ATOM 1497 N N . ALA A 1 212 ? 21.158 -11.602 -13.864 1.00 74.69 212 ALA A N 1
ATOM 1498 C CA . ALA A 1 212 ? 20.273 -11.197 -14.954 1.00 74.69 212 ALA A CA 1
ATOM 1499 C C . ALA A 1 212 ? 19.993 -9.683 -14.895 1.00 74.69 212 ALA A C 1
ATOM 1501 O O . ALA A 1 212 ? 19.522 -9.178 -13.874 1.00 74.69 212 ALA A O 1
ATOM 1502 N N . VAL A 1 213 ? 20.256 -8.976 -16.000 1.00 76.62 213 VAL A N 1
ATOM 1503 C CA . VAL A 1 213 ? 19.929 -7.550 -16.151 1.00 76.62 213 VAL A CA 1
ATOM 1504 C C . VAL A 1 213 ? 18.414 -7.362 -15.975 1.00 76.62 213 VAL A C 1
ATOM 1506 O O . VAL A 1 213 ? 17.651 -8.117 -16.587 1.00 76.62 213 VAL A O 1
ATOM 1509 N N . PRO A 1 214 ? 17.954 -6.392 -15.158 1.00 77.88 214 PRO A N 1
ATOM 1510 C CA . PRO A 1 214 ? 16.533 -6.104 -15.019 1.00 77.88 214 PRO A CA 1
ATOM 1511 C C . PRO A 1 214 ? 15.885 -5.783 -16.368 1.00 77.88 214 PRO A C 1
ATOM 1513 O O . PRO A 1 214 ? 16.367 -4.942 -17.125 1.00 77.88 214 PRO A O 1
ATOM 1516 N N . GLY A 1 215 ? 14.769 -6.453 -16.649 1.00 81.88 215 GLY A N 1
ATOM 1517 C CA . GLY A 1 215 ? 13.903 -6.098 -17.766 1.00 81.88 215 GLY A CA 1
ATOM 1518 C C . GLY A 1 215 ? 13.201 -4.755 -17.526 1.00 81.88 215 GLY A C 1
ATOM 1519 O O . GLY A 1 215 ? 13.183 -4.262 -16.394 1.00 81.88 215 GLY A O 1
ATOM 1520 N N . PRO A 1 216 ? 12.599 -4.169 -18.572 1.00 86.69 216 PRO A N 1
ATOM 1521 C CA . PRO A 1 216 ? 11.908 -2.895 -18.452 1.00 86.69 216 PRO A CA 1
ATOM 1522 C C . PRO A 1 216 ? 10.683 -3.002 -17.524 1.00 86.69 216 PRO A C 1
ATOM 1524 O O . PRO A 1 216 ? 9.973 -4.010 -17.542 1.00 86.69 216 PRO A O 1
ATOM 1527 N N . ASP A 1 217 ? 10.425 -1.966 -16.723 1.00 90.19 217 ASP A N 1
ATOM 1528 C CA . ASP A 1 217 ? 9.367 -1.928 -15.708 1.00 90.19 217 ASP A CA 1
ATOM 1529 C C . ASP A 1 217 ? 8.007 -1.481 -16.281 1.00 90.19 217 ASP A C 1
ATOM 1531 O O . ASP A 1 217 ? 7.866 -0.327 -16.701 1.00 90.19 217 ASP A O 1
ATOM 1535 N N . PRO A 1 218 ? 6.979 -2.353 -16.280 1.00 93.69 218 PRO A N 1
ATOM 1536 C CA . PRO A 1 218 ? 5.614 -1.988 -16.649 1.00 93.69 218 PRO A CA 1
ATOM 1537 C C . PRO A 1 218 ? 4.796 -1.304 -15.543 1.00 93.69 218 PRO A C 1
ATOM 1539 O O . PRO A 1 218 ? 3.663 -0.922 -15.829 1.00 93.69 218 PRO A O 1
ATOM 1542 N N . LEU A 1 219 ? 5.267 -1.136 -14.297 1.00 93.69 219 LEU A N 1
ATOM 1543 C CA . LEU A 1 219 ? 4.406 -0.620 -13.215 1.00 93.69 219 LEU A CA 1
ATOM 1544 C C . LEU A 1 219 ? 3.847 0.786 -13.474 1.00 93.69 219 LEU A C 1
ATOM 1546 O O . LEU A 1 219 ? 2.708 1.048 -13.087 1.00 93.69 219 LEU A O 1
ATOM 1550 N N . ALA A 1 220 ? 4.543 1.653 -14.214 1.00 91.69 220 ALA A N 1
ATOM 1551 C CA . ALA A 1 220 ? 3.977 2.929 -14.674 1.00 91.69 220 ALA A CA 1
ATOM 1552 C C . ALA A 1 220 ? 2.684 2.744 -15.513 1.00 91.69 220 ALA A C 1
ATOM 1554 O O . ALA A 1 220 ? 1.764 3.563 -15.462 1.00 91.69 220 ALA A O 1
ATOM 1555 N N . GLY A 1 221 ? 2.555 1.624 -16.236 1.00 94.12 221 GLY A N 1
ATOM 1556 C CA . GLY A 1 221 ? 1.328 1.210 -16.923 1.00 94.12 221 GLY A CA 1
ATOM 1557 C C . GLY A 1 221 ? 0.137 0.966 -15.989 1.00 94.12 221 GLY A C 1
ATOM 1558 O O . GLY A 1 221 ? -0.997 1.224 -16.386 1.00 94.12 221 GLY A O 1
ATOM 1559 N N . ALA A 1 222 ? 0.360 0.572 -14.730 1.00 96.44 222 ALA A N 1
ATOM 1560 C CA . ALA A 1 222 ? -0.725 0.341 -13.771 1.00 96.44 222 ALA A CA 1
ATOM 1561 C C . ALA A 1 222 ? -1.494 1.629 -13.416 1.00 96.44 222 ALA A C 1
ATOM 1563 O O . ALA A 1 222 ? -2.701 1.571 -13.181 1.00 96.44 222 ALA A O 1
ATOM 1564 N N . LEU A 1 223 ? -0.832 2.795 -13.433 1.00 96.56 223 LEU A N 1
ATOM 1565 C CA . LEU A 1 223 ? -1.488 4.096 -13.238 1.00 96.56 223 LEU A CA 1
ATOM 1566 C C . LEU A 1 223 ? -2.423 4.431 -14.410 1.00 96.56 223 LEU A C 1
ATOM 1568 O O . LEU A 1 223 ? -3.561 4.844 -14.192 1.00 96.56 223 LEU A O 1
ATOM 1572 N N . ARG A 1 224 ? -1.980 4.186 -15.652 1.00 94.69 224 ARG A N 1
ATOM 1573 C CA . ARG A 1 224 ? -2.791 4.377 -16.872 1.00 94.69 224 ARG A CA 1
ATOM 1574 C C . ARG A 1 224 ? -3.982 3.413 -16.909 1.00 94.69 224 ARG A C 1
ATOM 1576 O O . ARG A 1 224 ? -5.109 3.834 -17.169 1.00 94.69 224 ARG A O 1
ATOM 1583 N N . MET A 1 225 ? -3.748 2.146 -16.570 1.00 94.75 225 MET A N 1
ATOM 1584 C CA . MET A 1 225 ? -4.775 1.112 -16.421 1.00 94.75 225 MET A CA 1
ATOM 1585 C C . MET A 1 225 ? -5.834 1.499 -15.374 1.00 94.75 225 MET A C 1
ATOM 1587 O O . MET A 1 225 ? -7.035 1.402 -15.636 1.00 94.75 225 MET A O 1
ATOM 1591 N N . ALA A 1 226 ? -5.408 1.993 -14.207 1.00 96.62 226 ALA A N 1
ATOM 1592 C CA . ALA A 1 226 ? -6.307 2.458 -13.154 1.00 96.62 226 ALA A CA 1
ATOM 1593 C C . ALA A 1 226 ? -7.085 3.723 -13.562 1.00 96.62 226 ALA A C 1
ATOM 1595 O O . ALA A 1 226 ? -8.294 3.790 -13.342 1.00 96.62 226 ALA A O 1
ATOM 1596 N N . ALA A 1 227 ? -6.447 4.688 -14.232 1.00 96.06 227 ALA A N 1
ATOM 1597 C CA . ALA A 1 227 ? -7.107 5.903 -14.713 1.00 96.06 227 ALA A CA 1
ATOM 1598 C C . ALA A 1 227 ? -8.278 5.615 -15.668 1.00 96.06 227 ALA A C 1
ATOM 1600 O O . ALA A 1 227 ? -9.317 6.271 -15.566 1.00 96.06 227 ALA A O 1
ATOM 1601 N N . ARG A 1 228 ? -8.161 4.595 -16.533 1.00 94.88 228 ARG A N 1
ATOM 1602 C CA . ARG A 1 228 ? -9.266 4.152 -17.408 1.00 94.88 228 ARG A CA 1
ATOM 1603 C C . ARG A 1 228 ? -10.411 3.472 -16.652 1.00 94.88 228 ARG A C 1
ATOM 1605 O O . ARG A 1 228 ? -11.550 3.546 -17.098 1.00 94.88 228 ARG A O 1
ATOM 1612 N N . ARG A 1 229 ? -10.130 2.839 -15.508 1.00 93.75 229 ARG A N 1
ATOM 1613 C CA . ARG A 1 229 ? -11.137 2.208 -14.632 1.00 93.75 229 ARG A CA 1
ATOM 1614 C C . ARG A 1 229 ? -11.756 3.190 -13.619 1.00 93.75 229 ARG A C 1
ATOM 1616 O O . ARG A 1 229 ? -12.670 2.816 -12.891 1.00 93.75 229 ARG A O 1
ATOM 1623 N N . ALA A 1 230 ? -11.293 4.444 -13.565 1.00 95.06 230 ALA A N 1
ATOM 1624 C CA . ALA A 1 230 ? -11.823 5.480 -12.675 1.00 95.06 230 ALA A CA 1
ATOM 1625 C C . ALA A 1 230 ? -13.214 5.964 -13.120 1.00 95.06 230 ALA A C 1
ATOM 1627 O O . ALA A 1 230 ? -13.345 6.695 -14.107 1.00 95.06 230 ALA A O 1
ATOM 1628 N N . ALA A 1 231 ? -14.235 5.591 -12.344 1.00 92.75 231 ALA A N 1
ATOM 1629 C CA . ALA A 1 231 ? -15.641 5.945 -12.528 1.00 92.75 231 ALA A CA 1
ATOM 1630 C C . ALA A 1 231 ? -16.280 6.449 -11.215 1.00 92.75 231 ALA A C 1
ATOM 1632 O O . ALA A 1 231 ? -15.712 6.298 -10.131 1.00 92.75 231 ALA A O 1
ATOM 1633 N N . GLY A 1 232 ? -17.464 7.061 -11.315 1.00 91.62 232 GLY A N 1
ATOM 1634 C CA . GLY A 1 232 ? -18.204 7.601 -10.168 1.00 91.62 232 GLY A CA 1
ATOM 1635 C C . GLY A 1 232 ? -17.643 8.919 -9.598 1.00 91.62 232 GLY A C 1
ATOM 1636 O O . GLY A 1 232 ? -16.761 9.533 -10.204 1.00 91.62 232 GLY A O 1
ATOM 1637 N N . PRO A 1 233 ? -18.137 9.369 -8.425 1.00 91.31 233 PRO A N 1
ATOM 1638 C CA . PRO A 1 233 ? -17.871 10.712 -7.884 1.00 91.31 233 PRO A CA 1
ATOM 1639 C C . PRO A 1 233 ? -16.390 11.034 -7.643 1.00 91.31 233 PRO A C 1
ATOM 1641 O O . PRO A 1 233 ? -15.975 12.184 -7.729 1.00 91.31 233 PRO A O 1
ATOM 1644 N N . HIS A 1 234 ? -15.575 10.015 -7.361 1.00 91.44 234 HIS A N 1
ATOM 1645 C CA . HIS A 1 234 ? -14.147 10.173 -7.079 1.00 91.44 234 HIS A CA 1
ATOM 1646 C C . HIS A 1 234 ? -13.254 10.094 -8.330 1.00 91.44 234 HIS A C 1
ATOM 1648 O O . HIS A 1 234 ? -12.036 10.240 -8.212 1.00 91.44 234 HIS A O 1
ATOM 1654 N N . ALA A 1 235 ? -13.821 9.869 -9.523 1.00 94.00 235 ALA A N 1
ATOM 1655 C CA . ALA A 1 235 ? -13.045 9.689 -10.749 1.00 94.00 235 ALA A CA 1
ATOM 1656 C C . ALA A 1 235 ? -12.127 10.874 -11.113 1.00 94.00 235 ALA A C 1
ATOM 1658 O O . ALA A 1 235 ? -10.990 10.592 -11.491 1.00 94.00 235 ALA A O 1
ATOM 1659 N N . PRO A 1 236 ? -12.530 12.159 -10.977 1.00 93.31 236 PRO A N 1
ATOM 1660 C CA . PRO A 1 236 ? -11.633 13.285 -11.252 1.00 93.31 236 PRO A CA 1
ATOM 1661 C C . PRO A 1 236 ? -10.409 13.265 -10.329 1.00 93.31 236 PRO A C 1
ATOM 1663 O O . PRO A 1 236 ? -9.284 13.143 -10.801 1.00 93.31 236 PRO A O 1
ATOM 1666 N N . ALA A 1 237 ? -10.632 13.209 -9.011 1.00 92.12 237 ALA A N 1
ATOM 1667 C CA . ALA A 1 237 ? -9.558 13.174 -8.018 1.00 92.12 237 ALA A CA 1
ATOM 1668 C C . ALA A 1 237 ? -8.613 11.969 -8.191 1.00 92.12 237 ALA A C 1
ATOM 1670 O O . ALA A 1 237 ? -7.413 12.092 -7.956 1.00 92.12 237 ALA A O 1
ATOM 1671 N N . LEU A 1 238 ? -9.120 10.807 -8.618 1.00 95.12 238 LEU A N 1
ATOM 1672 C CA . LEU A 1 238 ? -8.272 9.664 -8.969 1.00 95.12 238 LEU A CA 1
ATOM 1673 C C . LEU A 1 238 ? -7.417 9.945 -10.210 1.00 95.12 238 LEU A C 1
ATOM 1675 O O . LEU A 1 238 ? -6.208 9.721 -10.171 1.00 95.12 238 LEU A O 1
ATOM 1679 N N . ARG A 1 239 ? -8.020 10.447 -11.296 1.00 94.94 239 ARG A N 1
ATOM 1680 C CA . ARG A 1 239 ? -7.311 10.753 -12.550 1.00 94.94 239 ARG A CA 1
ATOM 1681 C C . ARG A 1 239 ? -6.227 11.808 -12.341 1.00 94.94 239 ARG A C 1
ATOM 1683 O O . ARG A 1 239 ? -5.115 11.584 -12.807 1.00 94.94 239 ARG A O 1
ATOM 1690 N N . ASP A 1 240 ? -6.496 12.861 -11.569 1.00 93.62 240 ASP A N 1
ATOM 1691 C CA . ASP A 1 240 ? -5.503 13.887 -11.219 1.00 93.62 240 ASP A CA 1
ATOM 1692 C C . ASP A 1 240 ? -4.285 13.275 -10.511 1.00 93.62 240 ASP A C 1
ATOM 1694 O O . ASP A 1 240 ? -3.138 13.577 -10.838 1.00 93.62 240 ASP A O 1
ATOM 1698 N N . ARG A 1 241 ? -4.523 12.372 -9.548 1.00 95.00 241 ARG A N 1
ATOM 1699 C CA . ARG A 1 241 ? -3.459 11.683 -8.796 1.00 95.00 241 ARG A CA 1
ATOM 1700 C C . ARG A 1 241 ? -2.676 10.728 -9.691 1.00 95.00 241 ARG A C 1
ATOM 1702 O O . ARG A 1 241 ? -1.451 10.701 -9.608 1.00 95.00 241 ARG A O 1
ATOM 1709 N N . PHE A 1 242 ? -3.353 9.968 -10.551 1.00 96.38 242 PHE A N 1
ATOM 1710 C CA . PHE A 1 242 ? -2.692 9.075 -11.503 1.00 96.38 242 PHE A CA 1
ATOM 1711 C C . PHE A 1 242 ? -1.874 9.843 -12.550 1.00 96.38 242 PHE A C 1
ATOM 1713 O O . PHE A 1 242 ? -0.785 9.392 -12.890 1.00 96.38 242 PHE A O 1
ATOM 1720 N N . ALA A 1 243 ? -2.353 10.999 -13.019 1.00 94.50 243 ALA A N 1
ATOM 1721 C CA . ALA A 1 243 ? -1.629 11.864 -13.950 1.00 94.50 243 ALA A CA 1
ATOM 1722 C C . ALA A 1 243 ? -0.388 12.489 -13.293 1.00 94.50 243 ALA A C 1
ATOM 1724 O O . ALA A 1 243 ? 0.709 12.367 -13.834 1.00 94.50 243 ALA A O 1
ATOM 1725 N N . LEU A 1 244 ? -0.534 13.063 -12.092 1.00 94.75 244 LEU A N 1
ATOM 1726 C CA . LEU A 1 244 ? 0.572 13.626 -11.308 1.00 94.75 244 LEU A CA 1
ATOM 1727 C C . LEU A 1 244 ? 1.675 12.590 -11.046 1.00 94.75 244 LEU A C 1
ATOM 1729 O O . LEU A 1 244 ? 2.856 12.860 -11.247 1.00 94.75 244 LEU A O 1
ATOM 1733 N N . LEU A 1 245 ? 1.289 11.385 -10.619 1.00 95.44 245 LEU A N 1
ATOM 1734 C CA . LEU A 1 245 ? 2.233 10.300 -10.349 1.00 95.44 245 LEU A CA 1
ATOM 1735 C C . LEU A 1 245 ? 2.790 9.678 -11.637 1.00 95.44 245 LEU A C 1
ATOM 1737 O O . LEU A 1 245 ? 3.917 9.200 -11.620 1.00 95.44 245 LEU A O 1
ATOM 1741 N N . GLY A 1 246 ? 2.043 9.712 -12.744 1.00 94.25 246 GLY A N 1
ATOM 1742 C CA . GLY A 1 246 ? 2.520 9.326 -14.073 1.00 94.25 246 GLY A CA 1
ATOM 1743 C C . GLY A 1 246 ? 3.633 10.251 -14.564 1.00 94.25 246 GLY A C 1
ATOM 1744 O O . GLY A 1 246 ? 4.715 9.772 -14.881 1.00 94.25 246 GLY A O 1
ATOM 1745 N N . ALA A 1 247 ? 3.422 11.567 -14.496 1.00 92.81 247 ALA A N 1
ATOM 1746 C CA . ALA A 1 247 ? 4.438 12.564 -14.834 1.00 92.81 247 ALA A CA 1
ATOM 1747 C C . ALA A 1 247 ? 5.667 12.492 -13.904 1.00 92.81 247 ALA A C 1
ATOM 1749 O O . ALA A 1 247 ? 6.803 12.567 -14.366 1.00 92.81 247 ALA A O 1
ATOM 1750 N N . ALA A 1 248 ? 5.458 12.274 -12.599 1.00 93.25 248 ALA A N 1
ATOM 1751 C CA . ALA A 1 248 ? 6.549 12.061 -11.645 1.00 93.25 248 ALA A CA 1
ATOM 1752 C C . ALA A 1 248 ? 7.305 10.743 -11.884 1.00 93.25 248 ALA A C 1
ATOM 1754 O O . ALA A 1 248 ? 8.500 10.658 -11.606 1.00 93.25 248 ALA A O 1
ATOM 1755 N N . PHE A 1 249 ? 6.629 9.722 -12.422 1.00 92.06 249 PHE A N 1
ATOM 1756 C CA . PHE A 1 249 ? 7.301 8.586 -13.029 1.00 92.06 249 PHE A CA 1
ATOM 1757 C C . PHE A 1 249 ? 8.119 9.070 -14.232 1.00 92.06 249 PHE A C 1
ATOM 1759 O O . PHE A 1 249 ? 9.315 8.815 -14.229 1.00 92.06 249 PHE A O 1
ATOM 1766 N N . ASP A 1 250 ? 7.537 9.712 -15.246 1.00 89.25 250 ASP A N 1
ATOM 1767 C CA . ASP A 1 250 ? 8.231 10.051 -16.504 1.00 89.25 250 ASP A CA 1
ATOM 1768 C C . ASP A 1 250 ? 9.535 10.839 -16.286 1.00 89.25 250 ASP A C 1
ATOM 1770 O O . ASP A 1 250 ? 10.576 10.410 -16.787 1.00 89.25 250 ASP A O 1
ATOM 1774 N N . GLY A 1 251 ? 9.534 11.829 -15.386 1.00 88.94 251 GLY A N 1
ATOM 1775 C CA . GLY A 1 251 ? 10.736 12.577 -14.983 1.00 88.94 251 GLY A CA 1
ATOM 1776 C C . GLY A 1 251 ? 11.817 11.794 -14.208 1.00 88.94 251 GLY A C 1
ATOM 1777 O O . GLY A 1 251 ? 12.828 12.377 -13.826 1.00 88.94 251 GLY A O 1
ATOM 1778 N N . LEU A 1 252 ? 11.659 10.484 -13.958 1.00 87.19 252 LEU A N 1
ATOM 1779 C CA . LEU A 1 252 ? 12.746 9.636 -13.430 1.00 87.19 252 LEU A CA 1
ATOM 1780 C C . LEU A 1 252 ? 13.882 9.420 -14.445 1.00 87.19 252 LEU A C 1
ATOM 1782 O O . LEU A 1 252 ? 14.965 9.009 -14.036 1.00 87.19 252 LEU A O 1
ATOM 1786 N N . GLY A 1 253 ? 13.626 9.605 -15.747 1.00 67.06 253 GLY A N 1
ATOM 1787 C CA . GLY A 1 253 ? 14.613 9.362 -16.807 1.00 67.06 253 GLY A CA 1
ATOM 1788 C C . GLY A 1 253 ? 15.579 10.523 -17.060 1.00 67.06 253 GLY A C 1
ATOM 1789 O O . GLY A 1 253 ? 16.665 10.295 -17.582 1.00 67.06 253 GLY A O 1
ATOM 1790 N N . ASP A 1 254 ? 15.207 11.739 -16.658 1.00 60.12 254 ASP A N 1
ATOM 1791 C CA . ASP A 1 254 ? 15.903 12.975 -17.044 1.00 60.12 254 ASP A CA 1
ATOM 1792 C C . ASP A 1 254 ? 17.013 13.389 -16.054 1.00 60.12 254 ASP A C 1
ATOM 1794 O O . ASP A 1 254 ? 17.591 14.468 -16.178 1.00 60.12 254 ASP A O 1
ATOM 1798 N N . GLY A 1 255 ? 17.299 12.554 -15.045 1.00 56.44 255 GLY A N 1
ATOM 1799 C CA . GLY A 1 255 ? 18.187 12.879 -13.927 1.00 56.44 255 GLY A CA 1
ATOM 1800 C C . GLY A 1 255 ? 19.288 11.850 -13.665 1.00 56.44 255 GLY A C 1
ATOM 1801 O O . GLY A 1 255 ? 19.045 10.822 -13.038 1.00 56.44 255 GLY A O 1
ATOM 1802 N N . ASP A 1 256 ? 20.510 12.231 -14.037 1.00 51.16 256 ASP A N 1
ATOM 1803 C CA . ASP A 1 256 ? 21.791 11.796 -13.464 1.00 51.16 256 ASP A CA 1
ATOM 1804 C C . ASP A 1 256 ? 22.193 10.311 -13.575 1.00 51.16 256 ASP A C 1
ATOM 1806 O O . ASP A 1 256 ? 22.092 9.520 -12.636 1.00 51.16 256 ASP A O 1
ATOM 1810 N N . GLY A 1 257 ? 22.869 9.996 -14.686 1.00 53.19 257 GLY A N 1
ATOM 1811 C CA . GLY A 1 257 ? 23.866 8.918 -14.755 1.00 53.19 257 GLY A CA 1
ATOM 1812 C C . GLY A 1 257 ? 25.245 9.303 -14.183 1.00 53.19 257 GLY A C 1
ATOM 1813 O O . GLY A 1 257 ? 26.205 8.565 -14.374 1.00 53.19 257 GLY A O 1
ATOM 1814 N N . ASP A 1 258 ? 25.352 10.443 -13.492 1.00 60.41 258 ASP A N 1
ATOM 1815 C CA . ASP A 1 258 ? 26.605 11.136 -13.127 1.00 60.41 258 ASP A CA 1
ATOM 1816 C C . ASP A 1 258 ? 27.385 10.487 -11.954 1.00 60.41 258 ASP A C 1
ATOM 1818 O O . ASP A 1 258 ? 28.309 11.062 -11.388 1.00 60.41 258 ASP A O 1
ATOM 1822 N N . GLY A 1 259 ? 26.993 9.277 -11.542 1.00 67.56 259 GLY A N 1
ATOM 1823 C CA . GLY A 1 259 ? 27.706 8.454 -10.557 1.00 67.56 259 GLY A CA 1
ATOM 1824 C C . GLY A 1 259 ? 27.575 8.856 -9.080 1.00 67.56 259 GLY A C 1
ATOM 1825 O O . GLY A 1 259 ? 27.956 8.059 -8.223 1.00 67.56 259 GLY A O 1
ATOM 1826 N N . ASP A 1 260 ? 27.019 10.028 -8.753 1.00 81.75 260 ASP A N 1
ATOM 1827 C CA . ASP A 1 260 ? 26.842 10.494 -7.366 1.00 81.75 260 ASP A CA 1
ATOM 1828 C C . ASP A 1 260 ? 25.937 9.548 -6.533 1.00 81.75 260 ASP A C 1
ATOM 1830 O O . ASP A 1 260 ? 24.730 9.443 -6.799 1.00 81.75 260 ASP A O 1
ATOM 1834 N N . PRO A 1 261 ? 26.467 8.903 -5.470 1.00 81.62 261 PRO A N 1
ATOM 1835 C CA . PRO A 1 261 ? 25.693 8.016 -4.602 1.00 81.62 261 PRO A CA 1
ATOM 1836 C C . PRO A 1 261 ? 24.511 8.694 -3.893 1.00 81.62 261 PRO A C 1
ATOM 1838 O O . PRO A 1 261 ? 23.523 8.022 -3.580 1.00 81.62 261 PRO A O 1
ATOM 1841 N N . VAL A 1 262 ? 24.583 10.004 -3.624 1.00 84.38 262 VAL A N 1
ATOM 1842 C CA . VAL A 1 262 ? 23.520 10.752 -2.933 1.00 84.38 262 VAL A CA 1
ATOM 1843 C C . VAL A 1 262 ? 22.327 10.953 -3.866 1.00 84.38 262 VAL A C 1
ATOM 1845 O O . VAL A 1 262 ? 21.199 10.602 -3.502 1.00 84.38 262 VAL A O 1
ATOM 1848 N N . ARG A 1 263 ? 22.568 11.435 -5.093 1.00 84.38 263 ARG A N 1
ATOM 1849 C CA . ARG A 1 263 ? 21.542 11.536 -6.147 1.00 84.38 263 ARG A CA 1
ATOM 1850 C C . ARG A 1 263 ? 20.956 10.172 -6.503 1.00 84.38 263 ARG A C 1
ATOM 1852 O O . ARG A 1 263 ? 19.731 10.047 -6.537 1.00 84.38 263 ARG A O 1
ATOM 1859 N N . ALA A 1 264 ? 21.790 9.141 -6.662 1.00 84.44 264 ALA A N 1
ATOM 1860 C CA . ALA A 1 264 ? 21.333 7.773 -6.917 1.00 84.44 264 ALA A CA 1
ATOM 1861 C C . ALA A 1 264 ? 20.425 7.243 -5.788 1.00 84.44 264 ALA A C 1
ATOM 1863 O O . ALA A 1 264 ? 19.373 6.655 -6.051 1.00 84.44 264 ALA A O 1
ATOM 1864 N N . GLY A 1 265 ? 20.770 7.514 -4.523 1.00 87.50 265 GLY A N 1
ATOM 1865 C CA . GLY A 1 265 ? 19.927 7.178 -3.374 1.00 87.50 265 GLY A CA 1
ATOM 1866 C C . GLY A 1 265 ? 18.584 7.917 -3.368 1.00 87.50 265 GLY A C 1
ATOM 1867 O O . GLY A 1 265 ? 17.540 7.300 -3.146 1.00 87.50 265 GLY A O 1
ATOM 1868 N N . ALA A 1 266 ? 18.588 9.219 -3.671 1.00 90.62 266 ALA A N 1
ATOM 1869 C CA . ALA A 1 266 ? 17.374 10.032 -3.771 1.00 90.62 266 ALA A CA 1
ATOM 1870 C C . ALA A 1 266 ? 16.487 9.649 -4.973 1.00 90.62 266 ALA A C 1
ATOM 1872 O O . ALA A 1 266 ? 15.260 9.769 -4.910 1.00 90.62 266 ALA A O 1
ATOM 1873 N N . LEU A 1 267 ? 17.081 9.186 -6.075 1.00 91.81 267 LEU A N 1
ATOM 1874 C CA . LEU A 1 267 ? 16.364 8.629 -7.221 1.00 91.81 267 LEU A CA 1
ATOM 1875 C C . LEU A 1 267 ? 15.713 7.281 -6.860 1.00 91.81 267 LEU A C 1
ATOM 1877 O O . LEU A 1 267 ? 14.536 7.070 -7.156 1.00 91.81 267 LEU A O 1
ATOM 1881 N N . GLY A 1 268 ? 16.432 6.413 -6.142 1.00 93.19 268 GLY A N 1
ATOM 1882 C CA . GLY A 1 268 ? 15.910 5.129 -5.672 1.00 93.19 268 GLY A CA 1
ATOM 1883 C C . GLY A 1 268 ? 14.766 5.249 -4.659 1.00 93.19 268 GLY A C 1
ATOM 1884 O O . GLY A 1 268 ? 13.781 4.518 -4.771 1.00 93.19 268 GLY A O 1
ATOM 1885 N N . GLU A 1 269 ? 14.822 6.197 -3.716 1.00 94.44 269 GLU A N 1
ATOM 1886 C CA . GLU A 1 269 ? 13.689 6.490 -2.816 1.00 94.44 269 GLU A CA 1
ATOM 1887 C C . GLU A 1 269 ? 12.461 6.979 -3.609 1.00 94.44 269 GLU A C 1
ATOM 1889 O O . GLU A 1 269 ? 11.351 6.481 -3.396 1.00 94.44 269 GLU A O 1
ATOM 1894 N N . ARG A 1 270 ? 12.653 7.903 -4.568 1.00 95.94 270 ARG A N 1
ATOM 1895 C CA . ARG A 1 270 ? 11.572 8.401 -5.440 1.00 95.94 270 ARG A CA 1
ATOM 1896 C C . ARG A 1 270 ? 10.934 7.268 -6.246 1.00 95.94 270 ARG A C 1
ATOM 1898 O O . ARG A 1 270 ? 9.714 7.115 -6.207 1.00 95.94 270 ARG A O 1
ATOM 1905 N N . TYR A 1 271 ? 11.738 6.426 -6.896 1.00 96.31 271 TYR A N 1
ATOM 1906 C CA . TYR A 1 271 ? 11.248 5.238 -7.600 1.00 96.31 271 TYR A CA 1
ATOM 1907 C C . TYR A 1 271 ? 10.502 4.279 -6.660 1.00 96.31 271 TYR A C 1
ATOM 1909 O O . TYR A 1 271 ? 9.407 3.834 -7.001 1.00 96.31 271 TYR A O 1
ATOM 1917 N N . ALA A 1 272 ? 11.017 4.016 -5.452 1.00 97.50 272 ALA A N 1
ATOM 1918 C CA . ALA A 1 272 ? 10.366 3.127 -4.488 1.00 97.50 272 ALA A CA 1
ATOM 1919 C C . ALA A 1 272 ? 8.969 3.625 -4.063 1.00 97.50 272 ALA A C 1
ATOM 1921 O O . ALA A 1 272 ? 8.017 2.841 -3.986 1.00 97.50 272 ALA A O 1
ATOM 1922 N N . LEU A 1 273 ? 8.825 4.934 -3.831 1.00 97.88 273 LEU A N 1
ATOM 1923 C CA . LEU A 1 273 ? 7.538 5.584 -3.559 1.00 97.88 273 LEU A CA 1
ATOM 1924 C C . LEU A 1 273 ? 6.581 5.486 -4.759 1.00 97.88 273 LEU A C 1
ATOM 1926 O O . LEU A 1 273 ? 5.403 5.163 -4.585 1.00 97.88 273 LEU A O 1
ATOM 1930 N N . LEU A 1 274 ? 7.082 5.701 -5.975 1.00 97.62 274 LEU A N 1
ATOM 1931 C CA . LEU A 1 274 ? 6.295 5.631 -7.208 1.00 97.62 274 LEU A CA 1
ATOM 1932 C C . LEU A 1 274 ? 5.787 4.207 -7.503 1.00 97.62 274 LEU A C 1
ATOM 1934 O O . LEU A 1 274 ? 4.592 4.033 -7.759 1.00 97.62 274 LEU A O 1
ATOM 1938 N N . VAL A 1 275 ? 6.619 3.165 -7.362 1.00 97.62 275 VAL A N 1
ATOM 1939 C CA . VAL A 1 275 ? 6.151 1.769 -7.515 1.00 97.62 275 VAL A CA 1
ATOM 1940 C C . VAL A 1 275 ? 5.185 1.343 -6.409 1.00 97.62 275 VAL A C 1
ATOM 1942 O O . VAL A 1 275 ? 4.295 0.530 -6.662 1.00 97.62 275 VAL A O 1
ATOM 1945 N N . SER A 1 276 ? 5.280 1.928 -5.209 1.00 98.31 276 SER A N 1
ATOM 1946 C CA . SER A 1 276 ? 4.272 1.750 -4.153 1.00 98.31 276 SER A CA 1
ATOM 1947 C C . SER A 1 276 ? 2.907 2.301 -4.582 1.00 98.31 276 SER A C 1
ATOM 1949 O O . SER A 1 276 ? 1.893 1.602 -4.494 1.00 98.31 276 SER A O 1
ATOM 1951 N N . ALA A 1 277 ? 2.871 3.515 -5.143 1.00 98.38 277 ALA A N 1
ATOM 1952 C CA . ALA A 1 277 ? 1.643 4.104 -5.676 1.00 98.38 277 ALA A CA 1
ATOM 1953 C C . ALA A 1 277 ? 1.065 3.314 -6.864 1.00 98.38 277 ALA A C 1
ATOM 1955 O O . ALA A 1 277 ? -0.139 3.049 -6.887 1.00 98.38 277 ALA A O 1
ATOM 1956 N N . ALA A 1 278 ? 1.907 2.878 -7.807 1.00 98.25 278 ALA A N 1
ATOM 1957 C CA . ALA A 1 278 ? 1.491 2.014 -8.914 1.00 98.25 278 ALA A CA 1
ATOM 1958 C C . ALA A 1 278 ? 0.922 0.670 -8.424 1.00 98.25 278 ALA A C 1
ATOM 1960 O O . ALA A 1 278 ? -0.106 0.217 -8.929 1.00 98.25 278 ALA A O 1
ATOM 1961 N N . SER A 1 279 ? 1.530 0.072 -7.394 1.00 98.31 279 SER A N 1
ATOM 1962 C CA . SER A 1 279 ? 1.024 -1.146 -6.745 1.00 98.31 279 SER A CA 1
ATOM 1963 C C . SER A 1 279 ? -0.365 -0.924 -6.136 1.00 98.31 279 SER A C 1
ATOM 1965 O O . SER A 1 279 ? -1.260 -1.748 -6.323 1.00 98.31 279 SER A O 1
ATOM 1967 N N . CYS A 1 280 ? -0.584 0.207 -5.453 1.00 98.50 280 CYS A N 1
ATOM 1968 C CA . CYS A 1 280 ? -1.897 0.568 -4.908 1.00 98.50 280 CYS A CA 1
ATOM 1969 C C . CYS A 1 280 ? -2.945 0.745 -6.017 1.00 98.50 280 CYS A C 1
ATOM 1971 O O . CYS A 1 280 ? -4.049 0.207 -5.919 1.00 98.50 280 CYS A O 1
ATOM 1973 N N . ALA A 1 281 ? -2.588 1.472 -7.081 1.00 98.31 281 ALA A N 1
ATOM 1974 C CA . ALA A 1 281 ? -3.457 1.725 -8.225 1.00 98.31 281 ALA A CA 1
ATOM 1975 C C . ALA A 1 281 ? -3.858 0.423 -8.933 1.00 98.31 281 ALA A C 1
ATOM 1977 O O . ALA A 1 281 ? -5.038 0.220 -9.212 1.00 98.31 281 ALA A O 1
ATOM 1978 N N . GLY A 1 282 ? -2.903 -0.488 -9.147 1.00 97.69 282 GLY A N 1
ATOM 1979 C CA . GLY A 1 282 ? -3.152 -1.812 -9.715 1.00 97.69 282 GLY A CA 1
ATOM 1980 C C . GLY A 1 282 ? -4.058 -2.682 -8.838 1.00 97.69 282 GLY A C 1
ATOM 1981 O O . GLY A 1 282 ? -4.990 -3.297 -9.353 1.00 97.69 282 GLY A O 1
ATOM 1982 N N . VAL A 1 283 ? -3.851 -2.696 -7.513 1.00 96.94 283 VAL A N 1
ATOM 1983 C CA . VAL A 1 283 ? -4.694 -3.454 -6.561 1.00 96.94 283 VAL A CA 1
ATOM 1984 C C . VAL A 1 283 ? -6.133 -2.948 -6.570 1.00 96.94 283 VAL A C 1
ATOM 1986 O O . VAL A 1 283 ? -7.064 -3.748 -6.665 1.00 96.94 283 VAL A O 1
ATOM 1989 N N . TRP A 1 284 ? -6.326 -1.629 -6.514 1.00 97.44 284 TRP A N 1
ATOM 1990 C CA . TRP A 1 284 ? -7.650 -1.020 -6.619 1.00 97.44 284 TRP A CA 1
ATOM 1991 C C . TRP A 1 284 ? -8.298 -1.307 -7.984 1.00 97.44 284 TRP A C 1
ATOM 1993 O O . TRP A 1 284 ? -9.459 -1.705 -8.046 1.00 97.44 284 TRP A O 1
ATOM 2003 N N . ALA A 1 285 ? -7.543 -1.180 -9.078 1.00 96.25 285 ALA A N 1
ATOM 2004 C CA . ALA A 1 285 ? -8.027 -1.439 -10.430 1.00 96.25 285 ALA A CA 1
ATOM 2005 C C . ALA A 1 285 ? -8.469 -2.901 -10.627 1.00 96.25 285 ALA A C 1
ATOM 2007 O O . ALA A 1 285 ? -9.497 -3.142 -11.259 1.00 96.25 285 ALA A O 1
ATOM 2008 N N . ALA A 1 286 ? -7.731 -3.863 -10.065 1.00 94.19 286 ALA A N 1
ATOM 2009 C CA . ALA A 1 286 ? -8.085 -5.281 -10.086 1.00 94.19 286 ALA A CA 1
ATOM 2010 C C . ALA A 1 286 ? -9.285 -5.601 -9.172 1.00 94.19 286 ALA A C 1
ATOM 2012 O O . ALA A 1 286 ? -10.128 -6.415 -9.541 1.00 94.19 286 ALA A O 1
ATOM 2013 N N . ALA A 1 287 ? -9.406 -4.951 -8.008 1.00 93.19 287 ALA A N 1
ATOM 2014 C CA . ALA A 1 287 ? -10.570 -5.106 -7.129 1.00 93.19 287 ALA A CA 1
ATOM 2015 C C . ALA A 1 287 ? -11.856 -4.572 -7.787 1.00 93.19 287 ALA A C 1
ATOM 2017 O O . ALA A 1 287 ? -12.869 -5.271 -7.825 1.00 93.19 287 ALA A O 1
ATOM 2018 N N . THR A 1 288 ? -11.789 -3.375 -8.376 1.00 92.94 288 THR A N 1
ATOM 2019 C CA . THR A 1 288 ? -12.893 -2.756 -9.125 1.00 92.94 288 THR A CA 1
ATOM 2020 C C . THR A 1 288 ? -13.332 -3.619 -10.310 1.00 92.94 288 THR A C 1
ATOM 2022 O O . THR A 1 288 ? -14.527 -3.767 -10.537 1.00 92.94 288 THR A O 1
ATOM 2025 N N . ALA A 1 289 ? -12.389 -4.239 -11.029 1.00 89.81 289 ALA A N 1
ATOM 2026 C CA . ALA A 1 289 ? -12.690 -5.076 -12.191 1.00 89.81 289 ALA A CA 1
ATOM 2027 C C . ALA A 1 289 ? -13.321 -6.442 -11.861 1.00 89.81 289 ALA A C 1
ATOM 2029 O O . ALA A 1 289 ? -13.924 -7.040 -12.747 1.00 89.81 289 ALA A O 1
ATOM 2030 N N . ARG A 1 290 ? -13.157 -6.966 -10.635 1.00 82.69 290 ARG A N 1
ATOM 2031 C CA . ARG A 1 290 ? -13.624 -8.321 -10.297 1.00 82.69 290 ARG A CA 1
ATOM 2032 C C . ARG A 1 290 ? -15.115 -8.398 -9.990 1.00 82.69 290 ARG A C 1
ATOM 2034 O O . ARG A 1 290 ? -15.764 -9.264 -10.547 1.00 82.69 290 ARG A O 1
ATOM 2041 N N . ASP A 1 291 ? -15.622 -7.495 -9.150 1.00 71.19 291 ASP A N 1
ATOM 2042 C CA . ASP A 1 291 ? -17.055 -7.393 -8.808 1.00 71.19 291 ASP A CA 1
ATOM 2043 C C . ASP A 1 291 ? -17.475 -5.962 -8.394 1.00 71.19 291 ASP A C 1
ATOM 2045 O O . ASP A 1 291 ? -18.631 -5.723 -8.054 1.00 71.19 291 ASP A O 1
ATOM 2049 N N . GLY A 1 292 ? -16.541 -5.002 -8.307 1.00 73.44 292 GLY A N 1
ATOM 2050 C CA . GLY A 1 292 ? -16.779 -3.663 -7.736 1.00 73.44 292 GLY A CA 1
ATOM 2051 C C . GLY A 1 292 ? -17.120 -3.629 -6.233 1.00 73.44 292 GLY A C 1
ATOM 2052 O O . GLY A 1 292 ? -17.109 -2.560 -5.623 1.00 73.44 292 GLY A O 1
ATOM 2053 N N . ALA A 1 293 ? -17.400 -4.779 -5.618 1.00 73.12 293 ALA A N 1
ATOM 2054 C CA . ALA A 1 293 ? -17.827 -4.906 -4.233 1.00 73.12 293 ALA A CA 1
ATOM 2055 C C . ALA A 1 293 ? -16.653 -4.987 -3.238 1.00 73.12 293 ALA A C 1
ATOM 2057 O O . ALA A 1 293 ? -15.627 -5.625 -3.479 1.00 73.12 293 ALA A O 1
ATOM 2058 N N . GLY A 1 294 ? -16.849 -4.394 -2.057 1.00 88.62 294 GLY A N 1
ATOM 2059 C CA . GLY A 1 294 ? -15.927 -4.486 -0.923 1.00 88.62 294 GLY A CA 1
ATOM 2060 C C . GLY A 1 294 ? -14.906 -3.347 -0.818 1.00 88.62 294 GLY A C 1
ATOM 2061 O O . GLY A 1 294 ? -14.722 -2.530 -1.718 1.00 88.62 294 GLY A O 1
ATOM 2062 N N . PHE A 1 295 ? -14.225 -3.291 0.330 1.00 93.88 295 PHE A N 1
ATOM 2063 C CA . PHE A 1 295 ? -13.376 -2.161 0.721 1.00 93.88 295 PHE A CA 1
ATOM 2064 C C . PHE A 1 295 ? -12.260 -1.826 -0.283 1.00 93.88 295 PHE A C 1
ATOM 2066 O O . PHE A 1 295 ? -11.981 -0.652 -0.504 1.00 93.88 295 PHE A O 1
ATOM 2073 N N . LEU A 1 296 ? -11.639 -2.826 -0.922 1.00 93.94 296 LEU A N 1
ATOM 2074 C CA . LEU A 1 296 ? -10.519 -2.579 -1.840 1.00 93.94 296 LEU A CA 1
ATOM 2075 C C . LEU A 1 296 ? -10.933 -1.923 -3.165 1.00 93.94 296 LEU A C 1
ATOM 2077 O O . LEU A 1 296 ? -10.104 -1.232 -3.753 1.00 93.94 296 LEU A O 1
ATOM 2081 N N . ALA A 1 297 ? -12.187 -2.069 -3.601 1.00 94.69 297 ALA A N 1
ATOM 2082 C CA . ALA A 1 297 ? -12.730 -1.332 -4.744 1.00 94.69 297 ALA A CA 1
ATOM 2083 C C . ALA A 1 297 ? -13.132 0.112 -4.370 1.00 94.69 297 ALA A C 1
ATOM 2085 O O . ALA A 1 297 ? -13.222 0.987 -5.233 1.00 94.69 297 ALA A O 1
ATOM 2086 N N . HIS A 1 298 ? -13.322 0.408 -3.078 1.00 94.56 298 HIS A N 1
ATOM 2087 C CA . HIS A 1 298 ? -13.689 1.747 -2.627 1.00 94.56 298 HIS A CA 1
ATOM 2088 C C . HIS A 1 298 ? -12.491 2.718 -2.714 1.00 94.56 298 HIS A C 1
ATOM 2090 O O . HIS A 1 298 ? -11.445 2.464 -2.115 1.00 94.56 298 HIS A O 1
ATOM 2096 N N . PRO A 1 299 ? -12.610 3.879 -3.383 1.00 95.12 299 PRO A N 1
ATOM 2097 C CA . PRO A 1 299 ? -11.460 4.736 -3.695 1.00 95.12 299 PRO A CA 1
ATOM 2098 C C . PRO A 1 299 ? -10.873 5.490 -2.492 1.00 95.12 299 PRO A C 1
ATOM 2100 O O . PRO A 1 299 ? -9.776 6.033 -2.593 1.00 95.12 299 PRO A O 1
ATOM 2103 N N . ALA A 1 300 ? -11.567 5.522 -1.347 1.00 94.56 300 ALA A N 1
ATOM 2104 C CA . ALA A 1 300 ? -11.116 6.233 -0.146 1.00 94.56 300 ALA A CA 1
ATOM 2105 C C . ALA A 1 300 ? -9.705 5.824 0.316 1.00 94.56 300 ALA A C 1
ATOM 2107 O O . ALA A 1 300 ? -8.883 6.698 0.582 1.00 94.56 300 ALA A O 1
ATOM 2108 N N . TRP A 1 301 ? -9.408 4.518 0.385 1.00 96.56 301 TRP A N 1
ATOM 2109 C CA . TRP A 1 301 ? -8.099 4.040 0.855 1.00 96.56 301 TRP A CA 1
ATOM 2110 C C . TRP A 1 301 ? -6.994 4.363 -0.143 1.00 96.56 301 TRP A C 1
ATOM 2112 O O . TRP A 1 301 ? -5.909 4.781 0.262 1.00 96.56 301 TRP A O 1
ATOM 2122 N N . LEU A 1 302 ? -7.298 4.232 -1.438 1.00 97.31 302 LEU A N 1
ATOM 2123 C CA . LEU A 1 302 ? -6.368 4.549 -2.507 1.00 97.31 302 LEU A CA 1
ATOM 2124 C C . LEU A 1 302 ? -6.031 6.039 -2.477 1.00 97.31 302 LEU A C 1
ATOM 2126 O O . LEU A 1 302 ? -4.859 6.381 -2.405 1.00 97.31 302 LEU A O 1
ATOM 2130 N N . LEU A 1 303 ? -7.029 6.928 -2.448 1.00 95.75 303 LEU A N 1
ATOM 2131 C CA . LEU A 1 303 ? -6.793 8.371 -2.375 1.00 95.75 303 LEU A CA 1
ATOM 2132 C C . LEU A 1 303 ? -5.967 8.753 -1.137 1.00 95.75 303 LEU A C 1
ATOM 2134 O O . LEU A 1 303 ? -5.012 9.513 -1.269 1.00 95.75 303 LEU A O 1
ATOM 2138 N N . THR A 1 304 ? -6.253 8.186 0.042 1.00 95.19 304 THR A N 1
ATOM 2139 C CA . THR A 1 304 ? -5.427 8.425 1.241 1.00 95.19 304 THR A CA 1
ATOM 2140 C C . THR A 1 304 ? -3.989 7.920 1.072 1.00 95.19 304 THR A C 1
ATOM 2142 O O . THR A 1 304 ? -3.063 8.600 1.514 1.00 95.19 304 THR A O 1
ATOM 2145 N N . ALA A 1 305 ? -3.764 6.775 0.421 1.00 96.50 305 ALA A N 1
ATOM 2146 C CA . ALA A 1 305 ? -2.417 6.284 0.125 1.00 96.50 305 ALA A CA 1
ATOM 2147 C C . ALA A 1 305 ? -1.684 7.177 -0.898 1.00 96.50 305 ALA A C 1
ATOM 2149 O O . ALA A 1 305 ? -0.536 7.556 -0.667 1.00 96.50 305 ALA A O 1
ATOM 2150 N N . LEU A 1 306 ? -2.348 7.570 -1.992 1.00 96.12 306 LEU A N 1
ATOM 2151 C CA . LEU A 1 306 ? -1.768 8.404 -3.051 1.00 96.12 306 LEU A CA 1
ATOM 2152 C C . LEU A 1 306 ? -1.462 9.829 -2.564 1.00 96.12 306 LEU A C 1
ATOM 2154 O O . LEU A 1 306 ? -0.350 10.300 -2.787 1.00 96.12 306 LEU A O 1
ATOM 2158 N N . ASP A 1 307 ? -2.378 10.484 -1.838 1.00 93.88 307 ASP A N 1
ATOM 2159 C CA . ASP A 1 307 ? -2.154 11.825 -1.266 1.00 93.88 307 ASP A CA 1
ATOM 2160 C C . ASP A 1 307 ? -0.945 11.809 -0.289 1.00 93.88 307 ASP A C 1
ATOM 2162 O O . ASP A 1 307 ? -0.136 12.745 -0.256 1.00 93.88 307 ASP A O 1
ATOM 2166 N N . ARG A 1 308 ? -0.756 10.720 0.479 1.00 93.25 308 ARG A N 1
ATOM 2167 C CA . ARG A 1 308 ? 0.409 10.539 1.373 1.00 93.25 308 ARG A CA 1
ATOM 2168 C C . ARG A 1 308 ? 1.705 10.251 0.614 1.00 93.25 308 ARG A C 1
ATOM 2170 O O . ARG A 1 308 ? 2.753 10.754 1.013 1.00 93.25 308 ARG A O 1
ATOM 2177 N N . THR A 1 309 ? 1.658 9.480 -0.470 1.00 95.38 309 THR A N 1
ATOM 2178 C CA . THR A 1 309 ? 2.832 9.226 -1.321 1.00 95.38 309 THR A CA 1
ATOM 2179 C C . THR A 1 309 ? 3.259 10.478 -2.087 1.00 95.38 309 THR A C 1
ATOM 2181 O O . THR A 1 309 ? 4.442 10.803 -2.069 1.00 95.38 309 THR A O 1
ATOM 2184 N N . ALA A 1 310 ? 2.320 11.247 -2.646 1.00 93.75 310 ALA A N 1
ATOM 2185 C CA . ALA A 1 310 ? 2.600 12.545 -3.264 1.00 93.75 310 ALA A CA 1
ATOM 2186 C C . ALA A 1 310 ? 3.257 13.519 -2.267 1.00 93.75 310 ALA A C 1
ATOM 2188 O O . ALA A 1 310 ? 4.281 14.118 -2.581 1.00 93.75 310 ALA A O 1
ATOM 2189 N N . THR A 1 311 ? 2.756 13.573 -1.022 1.00 92.69 311 THR A N 1
ATOM 2190 C CA . THR A 1 311 ? 3.379 14.363 0.062 1.00 92.69 311 THR A CA 1
ATOM 2191 C C . THR A 1 311 ? 4.842 13.962 0.308 1.00 92.69 311 THR A C 1
ATOM 2193 O O . THR A 1 311 ? 5.685 14.823 0.527 1.00 92.69 311 THR A O 1
ATOM 2196 N N . ARG A 1 312 ? 5.168 12.661 0.271 1.00 93.94 312 ARG A N 1
ATOM 2197 C CA . ARG A 1 312 ? 6.542 12.151 0.482 1.00 93.94 312 ARG A CA 1
ATOM 2198 C C . ARG A 1 312 ? 7.473 12.403 -0.700 1.00 93.94 312 ARG A C 1
ATOM 2200 O O . ARG A 1 312 ? 8.676 12.499 -0.499 1.00 93.94 312 ARG A O 1
ATOM 2207 N N . LEU A 1 313 ? 6.914 12.492 -1.903 1.00 93.88 313 LEU A N 1
ATOM 2208 C CA . LEU A 1 313 ? 7.631 12.851 -3.124 1.00 93.88 313 LEU A CA 1
ATOM 2209 C C . LEU A 1 313 ? 7.842 14.370 -3.265 1.00 93.88 313 LEU A C 1
ATOM 2211 O O . LEU A 1 313 ? 8.527 14.781 -4.194 1.00 93.88 313 LEU A O 1
ATOM 2215 N N . GLY A 1 314 ? 7.263 15.194 -2.379 1.00 93.31 314 GLY A N 1
ATOM 2216 C CA . GLY A 1 314 ? 7.286 16.655 -2.509 1.00 93.31 314 GLY A CA 1
ATOM 2217 C C . GLY A 1 314 ? 6.461 17.169 -3.694 1.00 93.31 314 GLY A C 1
ATOM 2218 O O . GLY A 1 314 ? 6.795 18.199 -4.264 1.00 93.31 314 GLY A O 1
ATOM 2219 N N . LEU A 1 315 ? 5.425 16.429 -4.108 1.00 90.69 315 LEU A N 1
ATOM 2220 C CA . LEU A 1 315 ? 4.596 16.787 -5.259 1.00 90.69 315 LEU A CA 1
ATOM 2221 C C . LEU A 1 315 ? 3.422 17.675 -4.836 1.00 90.69 315 LEU A C 1
ATOM 2223 O O . LEU A 1 315 ? 2.449 17.197 -4.239 1.00 90.69 315 LEU A O 1
ATOM 2227 N N . ASP A 1 316 ? 3.491 18.945 -5.223 1.00 71.69 316 ASP A N 1
ATOM 2228 C CA . ASP A 1 316 ? 2.412 19.919 -5.069 1.00 71.69 316 ASP A CA 1
ATOM 2229 C C . ASP A 1 316 ? 1.309 19.683 -6.114 1.00 71.69 316 ASP A C 1
ATOM 2231 O O . ASP A 1 316 ? 1.276 20.269 -7.193 1.00 71.69 316 ASP A O 1
ATOM 2235 N N . GLY A 1 317 ? 0.394 18.768 -5.792 1.00 65.62 317 GLY A N 1
ATOM 2236 C CA . GLY A 1 317 ? -0.863 18.583 -6.521 1.00 65.62 317 GLY A CA 1
ATOM 2237 C C . GLY A 1 317 ? -2.024 19.391 -5.923 1.00 65.62 317 GLY A C 1
ATOM 2238 O O . GLY A 1 317 ? -1.886 19.954 -4.834 1.00 65.62 317 GLY A O 1
ATOM 2239 N N . PRO A 1 318 ? -3.216 19.383 -6.558 1.00 61.62 318 PRO A N 1
ATOM 2240 C CA . PRO A 1 318 ? -4.446 19.947 -5.994 1.00 61.62 318 PRO A CA 1
ATOM 2241 C C . PRO A 1 318 ? -4.896 19.157 -4.751 1.00 61.62 318 PRO A C 1
ATOM 2243 O O . PRO A 1 318 ? -5.739 18.250 -4.794 1.00 61.62 318 PRO A O 1
ATOM 2246 N N . ARG A 1 319 ? -4.272 19.476 -3.617 1.00 60.75 319 ARG A N 1
ATOM 2247 C CA . ARG A 1 319 ? -4.518 18.894 -2.301 1.00 60.75 319 ARG A CA 1
ATOM 2248 C C . ARG A 1 319 ? -5.758 19.555 -1.684 1.00 60.75 319 ARG A C 1
ATOM 2250 O O . ARG A 1 319 ? -5.818 20.783 -1.651 1.00 60.75 319 ARG A O 1
ATOM 2257 N N . PRO A 1 320 ? -6.731 18.797 -1.146 1.00 59.62 320 PRO A N 1
ATOM 2258 C CA . PRO A 1 320 ? -7.755 19.404 -0.306 1.00 59.62 320 PRO A CA 1
ATOM 2259 C C . PRO A 1 320 ? -7.083 20.037 0.923 1.00 59.62 320 PRO A C 1
ATOM 2261 O O . PRO A 1 320 ? -6.217 19.417 1.544 1.00 59.62 320 PRO A O 1
ATOM 2264 N N . ALA A 1 321 ? -7.477 21.265 1.273 1.00 58.44 321 ALA A N 1
ATOM 2265 C CA . ALA A 1 321 ? -6.848 22.042 2.349 1.00 58.44 321 ALA A CA 1
ATOM 2266 C C . ALA A 1 321 ? -6.878 21.336 3.723 1.00 58.44 321 ALA A C 1
ATOM 2268 O O . ALA A 1 321 ? -6.032 21.594 4.575 1.00 58.44 321 ALA A O 1
ATOM 2269 N N . ALA A 1 322 ? -7.816 20.404 3.916 1.00 63.03 322 ALA A N 1
ATOM 2270 C CA . ALA A 1 322 ? -7.886 19.510 5.064 1.00 63.03 322 ALA A CA 1
ATOM 2271 C C . ALA A 1 322 ? -7.991 18.036 4.614 1.00 63.03 322 ALA A C 1
ATOM 2273 O O . ALA A 1 322 ? -8.476 17.760 3.512 1.00 63.03 322 ALA A O 1
ATOM 2274 N N . PRO A 1 323 ? -7.582 17.066 5.458 1.00 69.00 323 PRO A N 1
ATOM 2275 C CA . PRO A 1 323 ? -7.892 15.658 5.241 1.00 69.00 323 PRO A CA 1
ATOM 2276 C C . PRO A 1 323 ? -9.405 15.441 5.173 1.00 69.00 323 PRO A C 1
ATOM 2278 O O . PRO A 1 323 ? -10.145 15.911 6.033 1.00 69.00 323 PRO A O 1
ATOM 2281 N N . ASP A 1 324 ? -9.847 14.688 4.171 1.00 81.50 324 ASP A N 1
ATOM 2282 C CA . ASP A 1 324 ? -11.244 14.302 3.986 1.00 81.50 324 ASP A CA 1
ATOM 2283 C C . ASP A 1 324 ? -11.727 13.438 5.179 1.00 81.50 324 ASP A C 1
ATOM 2285 O O . ASP A 1 324 ? -11.214 12.324 5.380 1.00 81.50 324 ASP A O 1
ATOM 2289 N N . PRO A 1 325 ? -12.667 13.938 6.010 1.00 82.69 325 PRO A N 1
ATOM 2290 C CA . PRO A 1 325 ? -13.061 13.266 7.245 1.00 82.69 325 PRO A CA 1
ATOM 2291 C C . PRO A 1 325 ? -13.853 11.981 6.983 1.00 82.69 325 PRO A C 1
ATOM 2293 O O . PRO A 1 325 ? -13.784 11.052 7.795 1.00 82.69 325 PRO A O 1
ATOM 2296 N N . ASP A 1 326 ? -14.550 11.886 5.849 1.00 88.50 326 ASP A N 1
ATOM 2297 C CA . ASP A 1 326 ? -15.337 10.709 5.488 1.00 88.50 326 ASP A CA 1
ATOM 2298 C C . ASP A 1 326 ? -14.436 9.576 4.994 1.00 88.50 326 ASP A C 1
ATOM 2300 O O . ASP A 1 326 ? -14.625 8.426 5.405 1.00 88.50 326 ASP A O 1
ATOM 2304 N N . ARG A 1 327 ? -13.360 9.882 4.248 1.00 91.38 327 ARG A N 1
ATOM 2305 C CA . ARG A 1 327 ? -12.299 8.888 3.975 1.00 91.38 327 ARG A CA 1
ATOM 2306 C C . ARG A 1 327 ? -11.714 8.339 5.275 1.00 91.38 327 ARG A C 1
ATOM 2308 O O . ARG A 1 327 ? -11.652 7.122 5.449 1.00 91.38 327 ARG A O 1
ATOM 2315 N N . ALA A 1 328 ? -11.330 9.213 6.209 1.00 91.25 328 ALA A N 1
ATOM 2316 C CA . ALA A 1 328 ? -10.768 8.785 7.493 1.00 91.25 328 ALA A CA 1
ATOM 2317 C C . ALA A 1 328 ? -11.751 7.910 8.296 1.00 91.25 328 ALA A C 1
ATOM 2319 O O . ALA A 1 328 ? -11.350 6.902 8.884 1.00 91.25 328 ALA A O 1
ATOM 2320 N N . ARG A 1 329 ? -13.048 8.249 8.276 1.00 91.50 329 ARG A N 1
ATOM 2321 C CA . ARG A 1 329 ? -14.123 7.468 8.905 1.00 91.50 329 ARG A CA 1
ATOM 2322 C C . ARG A 1 329 ? -14.287 6.081 8.279 1.00 91.50 329 ARG A C 1
ATOM 2324 O O . ARG A 1 329 ? -14.397 5.109 9.025 1.00 91.50 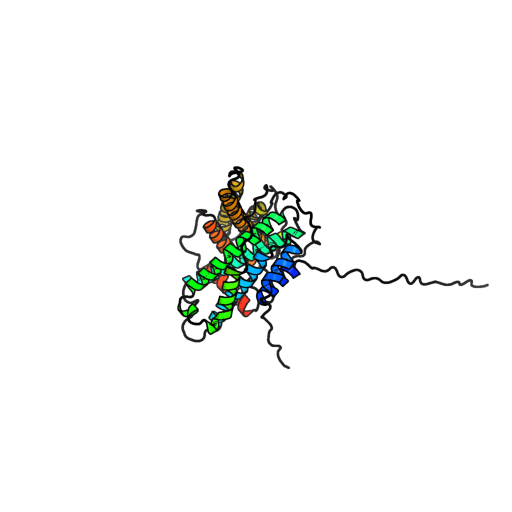329 ARG A O 1
ATOM 2331 N N . LEU A 1 330 ? -14.273 5.974 6.949 1.00 94.00 330 LEU A N 1
ATOM 2332 C CA . LEU A 1 330 ? -14.390 4.699 6.229 1.00 94.00 330 LEU A CA 1
ATOM 2333 C C . LEU A 1 330 ? -13.199 3.770 6.507 1.00 94.00 330 LEU A C 1
ATOM 2335 O O . LEU A 1 330 ? -13.395 2.593 6.810 1.00 94.00 330 LEU A O 1
ATOM 2339 N N . LEU A 1 331 ? -11.972 4.301 6.476 1.00 95.31 331 LEU A N 1
ATOM 2340 C CA . LEU A 1 331 ? -10.759 3.532 6.779 1.00 95.31 331 LEU A CA 1
ATOM 2341 C C . LEU A 1 331 ? -10.758 3.025 8.227 1.00 95.31 331 LEU A C 1
ATOM 2343 O O . LEU A 1 331 ? -10.411 1.873 8.484 1.00 95.31 331 LEU A O 1
ATOM 2347 N N . LEU A 1 332 ? -11.181 3.869 9.170 1.00 93.44 332 LEU A N 1
ATOM 2348 C CA . LEU A 1 332 ? -11.307 3.493 10.575 1.00 93.44 332 LEU A CA 1
ATOM 2349 C C . LEU A 1 332 ? -12.387 2.421 10.794 1.00 93.44 332 LEU A C 1
ATOM 2351 O O . LEU A 1 332 ? -12.169 1.491 11.572 1.00 93.44 332 LEU A O 1
ATOM 2355 N N . ALA A 1 333 ? -13.532 2.533 10.114 1.00 93.25 333 ALA A N 1
ATOM 2356 C CA . ALA A 1 333 ? -14.613 1.552 10.194 1.00 93.25 333 ALA A CA 1
ATOM 2357 C C . ALA A 1 333 ? -14.159 0.168 9.702 1.00 93.25 333 ALA A C 1
ATOM 2359 O O . ALA A 1 333 ? -14.367 -0.821 10.407 1.00 93.25 333 ALA A O 1
ATOM 2360 N N . GLU A 1 334 ? -13.466 0.108 8.560 1.00 96.00 334 GLU A N 1
ATOM 2361 C CA . GLU A 1 334 ? -12.875 -1.126 8.027 1.00 96.00 334 GLU A CA 1
ATOM 2362 C C . GLU A 1 334 ? -11.836 -1.724 8.989 1.00 96.00 334 GLU A C 1
ATOM 2364 O O . GLU A 1 334 ? -11.891 -2.913 9.311 1.00 96.00 334 GLU A O 1
ATOM 2369 N N . ALA A 1 335 ? -10.901 -0.913 9.495 1.00 94.44 335 ALA A N 1
ATOM 2370 C CA . ALA A 1 335 ? -9.868 -1.393 10.411 1.00 94.44 335 ALA A CA 1
ATOM 2371 C C . ALA A 1 335 ? -10.477 -1.974 11.704 1.00 94.44 335 ALA A C 1
ATOM 2373 O O . ALA A 1 335 ? -10.077 -3.050 12.157 1.00 94.44 335 ALA A O 1
ATOM 2374 N N . VAL A 1 336 ? -11.502 -1.319 12.264 1.00 92.88 336 VAL A N 1
ATOM 2375 C CA . VAL A 1 336 ? -12.265 -1.824 13.419 1.00 92.88 336 VAL A CA 1
ATOM 2376 C C . VAL A 1 336 ? -13.023 -3.113 13.081 1.00 92.88 336 VAL A C 1
ATOM 2378 O O . VAL A 1 336 ? -13.016 -4.043 13.893 1.00 92.88 336 VAL A O 1
ATOM 2381 N N . ALA A 1 337 ? -13.647 -3.204 11.903 1.00 92.56 337 ALA A N 1
ATOM 2382 C CA . ALA A 1 337 ? -14.345 -4.409 11.456 1.00 92.56 337 ALA A CA 1
ATOM 2383 C C . ALA A 1 337 ? -13.385 -5.605 11.338 1.00 92.56 337 ALA A C 1
ATOM 2385 O O . ALA A 1 337 ? -13.671 -6.675 11.878 1.00 92.56 337 ALA A O 1
ATOM 2386 N N . ARG A 1 338 ? -12.201 -5.406 10.742 1.00 93.06 338 ARG A N 1
ATOM 2387 C CA . ARG A 1 338 ? -11.148 -6.431 10.640 1.00 93.06 338 ARG A CA 1
ATOM 2388 C C . ARG A 1 338 ? -10.636 -6.888 12.002 1.00 93.06 338 ARG A C 1
ATOM 2390 O O . ARG A 1 338 ? -10.510 -8.090 12.220 1.00 93.06 338 ARG A O 1
ATOM 2397 N N . VAL A 1 339 ? -10.385 -5.968 12.937 1.00 90.31 339 VAL A N 1
ATOM 2398 C CA . VAL A 1 339 ? -9.951 -6.332 14.300 1.00 90.31 339 VAL A CA 1
ATOM 2399 C C . VAL A 1 339 ? -11.025 -7.153 15.018 1.00 90.31 339 VAL A C 1
ATOM 2401 O O . VAL A 1 339 ? -10.700 -8.203 15.570 1.00 90.31 339 VAL A O 1
ATOM 2404 N N . ARG A 1 340 ? -12.300 -6.744 14.948 1.00 90.31 340 ARG A N 1
ATOM 2405 C CA . ARG A 1 340 ? -13.433 -7.494 15.529 1.00 90.31 340 ARG A CA 1
ATOM 2406 C C . ARG A 1 340 ? -13.645 -8.863 14.876 1.00 90.31 340 ARG A C 1
ATOM 2408 O O . ARG A 1 340 ? -13.949 -9.822 15.576 1.00 90.31 340 ARG A O 1
ATOM 2415 N N . GLY A 1 341 ? -13.456 -8.962 13.560 1.00 88.75 341 GLY A N 1
ATOM 2416 C CA . GLY A 1 341 ? -13.528 -10.216 12.805 1.00 88.75 341 GLY A CA 1
ATOM 2417 C C . GLY A 1 341 ? -12.293 -11.115 12.938 1.00 88.75 341 GLY A C 1
ATOM 2418 O O . GLY A 1 341 ? -12.264 -12.189 12.344 1.00 88.75 341 GLY A O 1
ATOM 2419 N N . GLY A 1 342 ? -11.255 -10.697 13.675 1.00 86.50 342 GLY A N 1
ATOM 2420 C CA . GLY A 1 342 ? -10.005 -11.451 13.794 1.00 86.50 342 GLY A CA 1
ATOM 2421 C C . GLY A 1 342 ? -9.183 -11.514 12.499 1.00 86.50 342 GLY A C 1
ATOM 2422 O O . GLY A 1 342 ? -8.321 -12.383 12.374 1.00 86.50 342 GLY A O 1
ATOM 2423 N N . LEU A 1 343 ? -9.417 -10.609 11.547 1.00 87.12 343 LEU A N 1
ATOM 2424 C CA . LEU A 1 343 ? -8.781 -10.564 10.226 1.00 87.12 343 LEU A CA 1
ATOM 2425 C C . LEU A 1 343 ? -7.517 -9.692 10.226 1.00 87.12 343 LEU A C 1
ATOM 2427 O O . LEU A 1 343 ? -7.414 -8.725 10.988 1.00 87.12 343 LEU A O 1
ATOM 2431 N N . ALA A 1 344 ? -6.561 -10.011 9.354 1.00 87.44 344 ALA A N 1
ATOM 2432 C CA . ALA A 1 344 ? -5.387 -9.192 9.058 1.00 87.44 344 ALA A CA 1
ATOM 2433 C C . ALA A 1 344 ? -5.785 -7.805 8.517 1.00 87.44 344 ALA A C 1
ATOM 2435 O O . ALA A 1 344 ? -6.762 -7.659 7.783 1.00 87.44 344 ALA A O 1
ATOM 2436 N N . LEU A 1 345 ? -5.009 -6.783 8.867 1.00 90.00 345 LEU A N 1
ATOM 2437 C CA . LEU A 1 345 ? -5.167 -5.409 8.394 1.00 90.00 345 LEU A CA 1
ATOM 2438 C C . LEU A 1 345 ? -4.556 -5.209 6.993 1.00 90.00 345 LEU A C 1
ATOM 2440 O O . LEU A 1 345 ? -5.007 -4.328 6.269 1.00 90.00 345 LEU A O 1
ATOM 2444 N N . GLY A 1 346 ? -3.630 -6.067 6.551 1.00 88.44 346 GLY A N 1
ATOM 2445 C CA . GLY A 1 346 ? -3.170 -6.107 5.152 1.00 88.44 346 GLY A CA 1
ATOM 2446 C C . GLY A 1 346 ? -4.274 -6.451 4.129 1.00 88.44 346 GLY A C 1
ATOM 2447 O O . GLY A 1 346 ? -5.341 -6.960 4.478 1.00 88.44 346 GLY A O 1
ATOM 2448 N N . LEU A 1 347 ? -4.008 -6.220 2.841 1.00 86.75 347 LEU A N 1
ATOM 2449 C CA . LEU A 1 347 ? -4.936 -6.374 1.708 1.00 86.75 347 LEU A CA 1
ATOM 2450 C C . LEU A 1 347 ? -5.670 -7.719 1.675 1.00 86.75 347 LEU A C 1
ATOM 2452 O O . LEU A 1 347 ? -6.842 -7.769 1.322 1.00 86.75 347 LEU A O 1
ATOM 2456 N N . GLY A 1 348 ? -4.986 -8.808 2.032 1.00 75.75 348 GLY A N 1
ATOM 2457 C CA . GLY A 1 348 ? -5.555 -10.155 1.950 1.00 75.75 348 GLY A CA 1
ATOM 2458 C C . GLY A 1 348 ? -6.624 -10.484 2.997 1.00 75.75 348 GLY A C 1
ATOM 2459 O O . GLY A 1 348 ? -7.225 -11.544 2.874 1.00 75.75 348 GLY A O 1
ATOM 2460 N N . ALA A 1 349 ? -6.811 -9.650 4.033 1.00 72.44 349 ALA A N 1
ATOM 2461 C CA . ALA A 1 349 ? -7.790 -9.833 5.119 1.00 72.44 349 ALA A CA 1
ATOM 2462 C C . ALA A 1 349 ? -7.853 -11.260 5.724 1.00 72.44 349 ALA A C 1
ATOM 2464 O O . ALA A 1 349 ? -8.880 -11.688 6.241 1.00 72.44 349 ALA A O 1
ATOM 2465 N N . ALA A 1 350 ? -6.750 -12.013 5.664 1.00 72.00 350 ALA A N 1
ATOM 2466 C CA . ALA A 1 350 ? -6.698 -13.409 6.088 1.00 72.00 350 ALA A CA 1
ATOM 2467 C C . ALA A 1 350 ? -6.886 -13.549 7.614 1.00 72.00 350 ALA A C 1
ATOM 2469 O O . ALA A 1 350 ? -6.558 -12.609 8.345 1.00 72.00 350 ALA A O 1
ATOM 2470 N N . PRO A 1 351 ? -7.342 -14.708 8.129 1.00 69.75 351 PRO A N 1
ATOM 2471 C CA . PRO A 1 351 ? -7.429 -14.953 9.567 1.00 69.75 351 PRO A CA 1
ATOM 2472 C C . PRO A 1 351 ? -6.098 -14.661 10.275 1.00 69.75 351 PRO A C 1
ATOM 2474 O O . PRO A 1 351 ? -5.052 -15.214 9.924 1.00 69.75 351 PRO A O 1
ATOM 2477 N N . SER A 1 352 ? -6.124 -13.769 11.265 1.00 63.66 352 SER A N 1
ATOM 2478 C CA . SER A 1 352 ? -4.929 -13.401 12.028 1.00 63.66 352 SER A CA 1
ATOM 2479 C C . SER A 1 352 ? -4.523 -14.533 12.974 1.00 63.66 352 SER A C 1
ATOM 2481 O O . SER A 1 352 ? -5.366 -15.197 13.574 1.00 63.66 352 SER A O 1
ATOM 2483 N N . ALA A 1 353 ? -3.217 -14.752 13.147 1.00 56.94 353 ALA A N 1
ATOM 2484 C CA . ALA A 1 353 ? -2.695 -15.911 13.880 1.00 56.94 353 ALA A CA 1
ATOM 2485 C C . ALA A 1 353 ? -3.056 -15.951 15.385 1.00 56.94 353 ALA A C 1
ATOM 2487 O O . ALA A 1 353 ? -2.917 -17.001 16.010 1.00 56.94 353 ALA A O 1
ATOM 2488 N N . GLY A 1 354 ? -3.519 -14.832 15.959 1.00 51.44 354 GLY A N 1
ATOM 2489 C CA . GLY A 1 354 ? -4.057 -14.756 17.326 1.00 51.44 354 GLY A CA 1
ATOM 2490 C C . GLY A 1 354 ? -5.573 -14.981 17.424 1.00 51.44 354 GLY A C 1
ATOM 2491 O O . GLY A 1 354 ? -6.092 -15.164 18.520 1.00 51.44 354 GLY A O 1
ATOM 2492 N N . GLY A 1 355 ? -6.289 -14.997 16.298 1.00 40.66 355 GLY A N 1
ATOM 2493 C CA . GLY A 1 355 ? -7.744 -15.120 16.221 1.00 40.66 355 GLY A CA 1
ATOM 2494 C C . GLY A 1 355 ? -8.264 -16.554 16.324 1.00 40.66 355 GLY A C 1
ATOM 2495 O O . GLY A 1 355 ? -9.100 -16.951 15.512 1.00 40.66 355 GLY A O 1
ATOM 2496 N N . ARG A 1 356 ? -7.818 -17.345 17.310 1.00 38.19 356 ARG A N 1
ATOM 2497 C CA . ARG A 1 356 ? -8.601 -18.534 17.683 1.00 38.19 356 ARG A CA 1
ATOM 2498 C C . ARG A 1 356 ? -9.867 -18.042 18.376 1.00 38.19 356 ARG A C 1
ATOM 2500 O O . ARG A 1 356 ? -9.792 -17.540 19.495 1.00 38.19 356 ARG A O 1
ATOM 2507 N N . ARG A 1 357 ? -11.030 -18.219 17.736 1.00 42.84 357 ARG A N 1
ATOM 2508 C CA . ARG A 1 357 ? -12.289 -18.300 18.491 1.00 42.84 357 ARG A CA 1
ATOM 2509 C C . ARG A 1 357 ? -12.069 -19.330 19.610 1.00 42.84 357 ARG A C 1
ATOM 2511 O O . ARG A 1 357 ? -11.532 -20.399 19.297 1.00 42.84 357 ARG A O 1
ATOM 2518 N N . PRO A 1 358 ? -12.460 -19.062 20.870 1.00 34.91 358 PRO A N 1
ATOM 2519 C CA . PRO A 1 358 ? -12.632 -20.159 21.808 1.00 34.91 358 PRO A CA 1
ATOM 2520 C C . PRO A 1 358 ? -13.601 -21.140 21.147 1.00 34.91 358 PRO A C 1
ATOM 2522 O O . PRO A 1 358 ? -14.638 -20.726 20.620 1.00 34.91 358 PRO A O 1
ATOM 2525 N N . ALA A 1 359 ? -13.223 -22.417 21.089 1.00 34.81 359 ALA A N 1
ATOM 2526 C CA . ALA A 1 359 ? -14.168 -23.441 20.684 1.00 34.81 359 ALA A CA 1
ATOM 2527 C C . ALA A 1 359 ? -15.360 -23.341 21.639 1.00 34.81 359 ALA A C 1
ATOM 2529 O O . ALA A 1 359 ? -15.159 -23.269 22.853 1.00 34.81 359 ALA A O 1
ATOM 2530 N N . ALA A 1 360 ? -16.576 -23.289 21.097 1.00 38.19 360 ALA A N 1
ATOM 2531 C CA . ALA A 1 360 ? -17.747 -23.513 21.924 1.00 38.19 360 ALA A CA 1
ATOM 2532 C C . ALA A 1 360 ? -17.591 -24.923 22.501 1.00 38.19 360 ALA A C 1
ATOM 2534 O O . ALA A 1 360 ? -17.525 -25.890 21.740 1.00 38.19 360 ALA A O 1
ATOM 2535 N N . ALA A 1 361 ? -17.421 -25.013 23.820 1.00 36.72 361 ALA A N 1
ATOM 2536 C CA . ALA A 1 361 ? -17.546 -26.285 24.507 1.00 36.72 361 ALA A CA 1
ATOM 2537 C C . ALA A 1 361 ? -18.989 -26.790 24.302 1.00 36.72 361 ALA A C 1
ATOM 2539 O O . ALA A 1 361 ? -19.894 -25.949 24.256 1.00 36.72 361 ALA A O 1
ATOM 2540 N N . PRO A 1 362 ? -19.180 -28.106 24.100 1.00 53.25 362 PRO A N 1
ATOM 2541 C CA . PRO A 1 362 ? -20.504 -28.700 23.930 1.00 53.25 362 PRO A CA 1
ATOM 2542 C C . PRO A 1 362 ? -21.366 -28.560 25.192 1.00 53.25 362 PRO A C 1
ATOM 2544 O O . PRO A 1 362 ? -20.784 -28.554 26.302 1.00 53.25 362 PRO A O 1
#

Solvent-accessible surface area (backbone atoms only — not comparable to full-atom values): 19891 Å² total; per-residue (Å²): 140,81,87,88,86,80,82,90,78,82,83,82,75,84,90,75,82,84,70,81,83,69,74,71,59,67,52,46,55,56,42,39,30,54,30,43,75,67,67,62,40,71,70,49,42,52,52,46,38,72,73,38,75,49,45,28,48,48,17,35,30,31,49,30,27,47,40,52,27,54,45,44,54,52,50,53,59,72,66,62,81,78,90,77,55,71,71,69,45,70,62,24,36,44,30,51,22,50,33,51,22,53,44,35,32,41,40,27,22,37,45,32,13,45,38,18,37,40,78,39,61,50,40,14,55,47,39,14,32,17,22,16,20,43,31,30,61,48,48,45,54,36,52,50,48,35,50,63,45,59,38,71,72,57,65,73,40,45,91,83,44,53,67,30,58,48,30,50,50,42,32,70,71,66,35,67,55,46,65,60,21,71,80,62,56,76,33,93,50,65,60,61,61,68,44,36,38,76,90,52,84,76,66,79,66,60,83,88,64,86,89,65,74,67,36,51,38,23,53,72,25,21,28,57,57,22,44,75,67,49,64,71,95,58,20,65,68,50,37,55,52,31,50,55,52,45,53,60,49,60,61,63,76,81,62,78,91,79,77,52,66,66,61,50,39,56,49,8,50,50,46,27,50,50,51,25,46,20,26,37,32,28,29,30,40,36,33,38,70,72,76,48,67,61,74,63,33,43,61,49,53,51,51,56,32,45,58,52,44,34,58,74,68,70,53,92,64,99,66,69,96,59,83,61,65,64,42,26,50,53,47,43,50,52,53,52,50,26,56,76,70,28,25,34,76,42,83,73,48,46,81,31,96,83,51,71,72,78,75,81,75,132

Radius of gyration: 23.53 Å; Cα contacts (8 Å, |Δi|>4): 497; chains: 1; bounding box: 48×100×62 Å